Protein AF-0000000075745413 (afdb_homodimer)

Structure (mmCIF, N/CA/C/O backbone):
data_AF-0000000075745413-model_v1
#
loop_
_entity.id
_entity.type
_entity.pdbx_description
1 polymer 'Phosphohistidine phosphatase, SixA'
#
loop_
_atom_site.group_PDB
_atom_site.id
_atom_site.type_symbol
_atom_site.label_atom_id
_atom_site.label_alt_id
_atom_site.label_comp_id
_atom_site.label_asym_id
_atom_site.label_entity_id
_atom_site.label_seq_id
_atom_site.pdbx_PDB_ins_code
_atom_site.Cartn_x
_atom_site.Cartn_y
_atom_site.Cartn_z
_atom_site.occupancy
_atom_site.B_iso_or_equiv
_atom_site.auth_seq_id
_atom_site.auth_comp_id
_atom_site.auth_asym_id
_atom_site.auth_atom_id
_atom_site.pdbx_PDB_model_num
ATOM 1 N N . MET A 1 1 ? -13.594 -8.07 -5.008 1 91.12 1 MET A N 1
ATOM 2 C CA . MET A 1 1 ? -12.672 -9.109 -5.449 1 91.12 1 MET A CA 1
ATOM 3 C C . MET A 1 1 ? -11.227 -8.625 -5.371 1 91.12 1 MET A C 1
ATOM 5 O O . MET A 1 1 ? -10.922 -7.5 -5.773 1 91.12 1 MET A O 1
ATOM 9 N N . HIS A 1 2 ? -10.359 -9.477 -4.816 1 97.69 2 HIS A N 1
ATOM 10 C CA . HIS A 1 2 ? -8.977 -9.047 -4.648 1 97.69 2 HIS A CA 1
ATOM 11 C C . HIS A 1 2 ? -8.047 -9.812 -5.586 1 97.69 2 HIS A C 1
ATOM 13 O O . HIS A 1 2 ? -8.352 -10.945 -5.98 1 97.69 2 HIS A O 1
ATOM 19 N N . LEU A 1 3 ? -7.066 -9.125 -5.949 1 98.81 3 LEU A N 1
ATOM 20 C CA . LEU A 1 3 ? -5.887 -9.695 -6.586 1 98.81 3 LEU A CA 1
ATOM 21 C C . LEU A 1 3 ? -4.629 -9.375 -5.785 1 98.81 3 LEU A C 1
ATOM 23 O O . LEU A 1 3 ? -4.367 -8.211 -5.477 1 98.81 3 LEU A O 1
ATOM 27 N N . TYR A 1 4 ? -3.893 -10.391 -5.402 1 98.94 4 TYR A N 1
ATOM 28 C CA . TYR A 1 4 ? -2.664 -10.211 -4.641 1 98.94 4 TYR A CA 1
ATOM 29 C C . TYR A 1 4 ? -1.438 -10.414 -5.52 1 98.94 4 TYR A C 1
ATOM 31 O O . TYR A 1 4 ? -1.301 -11.445 -6.176 1 98.94 4 TYR A O 1
ATOM 39 N N . LEU A 1 5 ? -0.601 -9.406 -5.551 1 98.94 5 LEU A N 1
ATOM 40 C CA . LEU A 1 5 ? 0.645 -9.477 -6.305 1 98.94 5 LEU A CA 1
ATOM 41 C C . LEU A 1 5 ? 1.847 -9.531 -5.367 1 98.94 5 LEU A C 1
ATOM 43 O O . LEU A 1 5 ? 1.964 -8.703 -4.461 1 98.94 5 LEU A O 1
ATOM 47 N N . VAL A 1 6 ? 2.732 -10.516 -5.605 1 98.94 6 VAL A N 1
ATOM 48 C CA . VAL A 1 6 ? 3.908 -10.719 -4.762 1 98.94 6 VAL A CA 1
ATOM 49 C C . VAL A 1 6 ? 5.16 -10.805 -5.633 1 98.94 6 VAL A C 1
ATOM 51 O O . VAL A 1 6 ? 5.25 -11.664 -6.516 1 98.94 6 VAL A O 1
ATOM 54 N N . GLN A 1 7 ? 6.078 -9.914 -5.406 1 98.94 7 GLN A N 1
ATOM 55 C CA . GLN A 1 7 ? 7.402 -10.18 -5.965 1 98.94 7 GLN A CA 1
ATOM 56 C C . GLN A 1 7 ? 8.125 -11.266 -5.176 1 98.94 7 GLN A C 1
ATOM 58 O O . GLN A 1 7 ? 8.109 -11.258 -3.943 1 98.94 7 GLN A O 1
ATOM 63 N N . HIS A 1 8 ? 8.734 -12.109 -5.84 1 98.94 8 HIS A N 1
ATOM 64 C CA . HIS A 1 8 ? 9.477 -13.164 -5.156 1 98.94 8 HIS A CA 1
ATOM 65 C C . HIS A 1 8 ? 10.445 -12.586 -4.129 1 98.94 8 HIS A C 1
ATOM 67 O O . HIS A 1 8 ? 10.797 -11.406 -4.195 1 98.94 8 HIS A O 1
ATOM 73 N N . GLY A 1 9 ? 10.867 -13.492 -3.127 1 98.88 9 GLY A N 1
ATOM 74 C CA . GLY A 1 9 ? 11.836 -13.07 -2.125 1 98.88 9 GLY A CA 1
ATOM 75 C C . GLY A 1 9 ? 13.227 -12.844 -2.693 1 98.88 9 GLY A C 1
ATOM 76 O O . GLY A 1 9 ? 13.492 -13.203 -3.844 1 98.88 9 GLY A O 1
ATOM 77 N N . ARG A 1 10 ? 14.117 -12.312 -1.883 1 98.81 10 ARG A N 1
ATOM 78 C CA . ARG A 1 10 ? 15.508 -12.078 -2.279 1 98.81 10 ARG A CA 1
ATOM 79 C C . ARG A 1 10 ? 16.219 -13.398 -2.58 1 98.81 10 ARG A C 1
ATOM 81 O O . ARG A 1 10 ? 16.125 -14.352 -1.801 1 98.81 10 ARG A O 1
ATOM 88 N N . GLN A 1 11 ? 16.812 -13.359 -3.666 1 98.75 11 GLN A N 1
ATOM 89 C CA . GLN A 1 11 ? 17.422 -14.594 -4.152 1 98.75 11 GLN A CA 1
ATOM 90 C C . GLN A 1 11 ? 18.938 -14.484 -4.148 1 98.75 11 GLN A C 1
ATOM 92 O O . GLN A 1 11 ? 19.5 -13.391 -4.082 1 98.75 11 GLN A O 1
ATOM 97 N N . LEU A 1 12 ? 19.594 -15.664 -4.242 1 98.62 12 LEU A N 1
ATOM 98 C CA . LEU A 1 12 ? 21.047 -15.711 -4.449 1 98.62 12 LEU A CA 1
ATOM 99 C C . LEU A 1 12 ? 21.406 -15.297 -5.871 1 98.62 12 LEU A C 1
ATOM 101 O O . LEU A 1 12 ? 20.594 -15.469 -6.793 1 98.62 12 LEU A O 1
ATOM 105 N N . SER A 1 13 ? 22.578 -14.859 -5.996 1 97.81 13 SER A N 1
ATOM 106 C CA . SER A 1 13 ? 23.031 -14.492 -7.336 1 97.81 13 SER A CA 1
ATOM 107 C C . SER A 1 13 ? 23.266 -15.727 -8.195 1 97.81 13 SER A C 1
ATOM 109 O O . SER A 1 13 ? 23.469 -16.828 -7.676 1 97.81 13 SER A O 1
ATOM 111 N N . LYS A 1 14 ? 23.266 -15.438 -9.477 1 97.25 14 LYS A N 1
ATOM 112 C CA . LYS A 1 14 ? 23.516 -16.531 -10.422 1 97.25 14 LYS A CA 1
ATOM 113 C C . LYS A 1 14 ? 24.891 -17.125 -10.227 1 97.25 14 LYS A C 1
ATOM 115 O O . LYS A 1 14 ? 25.094 -18.328 -10.445 1 97.25 14 LYS A O 1
ATOM 120 N N . GLU A 1 15 ? 25.828 -16.328 -9.828 1 97.88 15 GLU A N 1
ATOM 121 C CA . GLU A 1 15 ? 27.203 -16.781 -9.602 1 97.88 15 GLU A CA 1
ATOM 122 C C . GLU A 1 15 ? 27.266 -17.781 -8.461 1 97.88 15 GLU A C 1
ATOM 124 O O . GLU A 1 15 ? 28.094 -18.703 -8.5 1 97.88 15 GLU A O 1
ATOM 129 N N . ILE A 1 16 ? 26.469 -17.625 -7.512 1 98 16 ILE A N 1
ATOM 130 C CA . ILE A 1 16 ? 26.453 -18.516 -6.355 1 98 16 ILE A CA 1
ATOM 131 C C . ILE A 1 16 ? 25.656 -19.781 -6.691 1 98 16 ILE A C 1
ATOM 133 O O . ILE A 1 16 ? 26.109 -20.891 -6.398 1 98 16 ILE A O 1
ATOM 137 N N . ASP A 1 17 ? 24.578 -19.688 -7.301 1 97.75 17 ASP A N 1
ATOM 138 C CA . ASP A 1 17 ? 23.688 -20.781 -7.68 1 97.75 17 ASP A CA 1
ATOM 139 C C . ASP A 1 17 ? 22.875 -20.422 -8.914 1 97.75 17 ASP A C 1
ATOM 141 O O . ASP A 1 17 ? 22.062 -19.5 -8.883 1 97.75 17 ASP A O 1
ATOM 145 N N . SER A 1 18 ? 22.953 -21.109 -9.945 1 97.69 18 SER A N 1
ATOM 146 C CA . SER A 1 18 ? 22.375 -20.797 -11.242 1 97.69 18 SER A CA 1
ATOM 147 C C . SER A 1 18 ? 20.844 -20.828 -11.18 1 97.69 18 SER A C 1
ATOM 149 O O . SER A 1 18 ? 20.172 -20.219 -12 1 97.69 18 SER A O 1
ATOM 151 N N . SER A 1 19 ? 20.344 -21.547 -10.25 1 98.06 19 SER A N 1
ATOM 152 C CA . SER A 1 19 ? 18.891 -21.656 -10.125 1 98.06 19 SER A CA 1
ATOM 153 C C . SER A 1 19 ? 18.312 -20.453 -9.359 1 98.06 19 SER A C 1
ATOM 155 O O . SER A 1 19 ? 17.109 -20.266 -9.328 1 98.06 19 SER A O 1
ATOM 157 N N . GLN A 1 20 ? 19.203 -19.719 -8.672 1 98.56 20 GLN A N 1
ATOM 158 C CA . GLN A 1 20 ? 18.875 -18.5 -7.941 1 98.56 20 GLN A CA 1
ATOM 159 C C . GLN A 1 20 ? 17.781 -18.766 -6.91 1 98.56 20 GLN A C 1
ATOM 161 O O . GLN A 1 20 ? 16.75 -18.078 -6.898 1 98.56 20 GLN A O 1
ATOM 166 N N . PRO A 1 21 ? 17.984 -19.672 -6.008 1 98.81 21 PRO A N 1
ATOM 167 C CA . PRO A 1 21 ? 17.047 -19.859 -4.906 1 98.81 21 PRO A CA 1
ATOM 168 C C . PRO A 1 21 ? 17 -18.672 -3.953 1 98.81 21 PRO A C 1
ATOM 170 O O . PRO A 1 21 ? 17.844 -17.781 -4.027 1 98.81 21 PRO A O 1
ATOM 173 N N . LEU A 1 22 ? 16.016 -18.641 -3.141 1 98.88 22 LEU A N 1
ATOM 174 C CA . LEU A 1 22 ? 15.953 -17.594 -2.121 1 98.88 22 LEU A CA 1
ATOM 175 C C . LEU A 1 22 ? 17.203 -17.594 -1.258 1 98.88 22 LEU A C 1
ATOM 177 O O . LEU A 1 22 ? 17.734 -18.672 -0.925 1 98.88 22 LEU A O 1
ATOM 181 N N . SER A 1 23 ? 17.688 -16.422 -0.916 1 98.81 23 SER A N 1
ATOM 182 C CA . SER A 1 23 ? 18.703 -16.312 0.122 1 98.81 23 SER A CA 1
ATOM 183 C C . SER A 1 23 ? 18.125 -16.594 1.504 1 98.81 23 SER A C 1
ATOM 185 O O . SER A 1 23 ? 16.906 -16.641 1.665 1 98.81 23 SER A O 1
ATOM 187 N N . GLU A 1 24 ? 18.984 -16.797 2.428 1 98.56 24 GLU A N 1
ATOM 188 C CA . GLU A 1 24 ? 18.516 -16.953 3.799 1 98.56 24 GLU A CA 1
ATOM 189 C C . GLU A 1 24 ? 17.688 -15.75 4.254 1 98.56 24 GLU A C 1
ATOM 191 O O . GLU A 1 24 ? 16.641 -15.906 4.875 1 98.56 24 GLU A O 1
ATOM 196 N N . GLU A 1 25 ? 18.203 -14.609 3.957 1 98.25 25 GLU A N 1
ATOM 197 C CA . GLU A 1 25 ? 17.469 -13.383 4.266 1 98.25 25 GLU A CA 1
ATOM 198 C C . GLU A 1 25 ? 16.125 -13.352 3.551 1 98.25 25 GLU A C 1
ATOM 200 O O . GLU A 1 25 ? 15.109 -12.984 4.148 1 98.25 25 GLU A O 1
ATOM 205 N N . GLY A 1 26 ? 16.156 -13.68 2.307 1 98.75 26 GLY A N 1
ATOM 206 C CA . GLY A 1 26 ? 14.93 -13.734 1.524 1 98.75 26 GLY A CA 1
ATOM 207 C C . GLY A 1 26 ? 13.891 -14.68 2.102 1 98.75 26 GLY A C 1
ATOM 208 O O . GLY A 1 26 ? 12.711 -14.352 2.16 1 98.75 26 GLY A O 1
ATOM 209 N N . LEU A 1 27 ? 14.367 -15.797 2.506 1 98.62 27 LEU A N 1
ATOM 210 C CA . LEU A 1 27 ? 13.484 -16.781 3.117 1 98.62 27 LEU A CA 1
ATOM 211 C C . LEU A 1 27 ? 12.852 -16.234 4.391 1 98.62 27 LEU A C 1
ATOM 213 O O . LEU A 1 27 ? 11.656 -16.391 4.617 1 98.62 27 LEU A O 1
ATOM 217 N N . GLY A 1 28 ? 13.672 -15.602 5.195 1 98.69 28 GLY A N 1
ATOM 218 C CA . GLY A 1 28 ? 13.172 -14.992 6.418 1 98.69 28 GLY A CA 1
ATOM 219 C C . GLY A 1 28 ? 12.117 -13.93 6.172 1 98.69 28 GLY A C 1
ATOM 220 O O . GLY A 1 28 ? 11.102 -13.875 6.867 1 98.69 28 GLY A O 1
ATOM 221 N N . GLU A 1 29 ? 12.297 -13.125 5.215 1 98.69 29 GLU A N 1
ATOM 222 C CA . GLU A 1 29 ? 11.359 -12.055 4.887 1 98.69 29 GLU A CA 1
ATOM 223 C C . GLU A 1 29 ? 10.031 -12.617 4.383 1 98.69 29 GLU A C 1
ATOM 225 O O . GLU A 1 29 ? 8.961 -12.148 4.785 1 98.69 29 GLU A O 1
ATOM 230 N N . VAL A 1 30 ? 10.156 -13.609 3.537 1 98.88 30 VAL A N 1
ATOM 231 C CA . VAL A 1 30 ? 8.945 -14.234 3.008 1 98.88 30 VAL A CA 1
ATOM 232 C C . VAL A 1 30 ? 8.148 -14.867 4.145 1 98.88 30 VAL A C 1
ATOM 234 O O . VAL A 1 30 ? 6.926 -14.719 4.211 1 98.88 30 VAL A O 1
ATOM 237 N N . GLU A 1 31 ? 8.859 -15.531 5.008 1 98.81 31 GLU A N 1
ATOM 238 C CA . GLU A 1 31 ? 8.219 -16.156 6.152 1 98.81 31 GLU A CA 1
ATOM 239 C C . GLU A 1 31 ? 7.488 -15.133 7.016 1 98.81 31 GLU A C 1
ATOM 241 O O . GLU A 1 31 ? 6.332 -15.336 7.387 1 98.81 31 GLU A O 1
ATOM 246 N N . THR A 1 32 ? 8.117 -14.094 7.301 1 98.44 32 THR A N 1
ATOM 247 C CA . THR A 1 32 ? 7.551 -13.023 8.125 1 98.44 32 THR A CA 1
ATOM 248 C C . THR A 1 32 ? 6.297 -12.453 7.477 1 98.44 32 THR A C 1
ATOM 250 O O . THR A 1 32 ? 5.273 -12.273 8.141 1 98.44 32 THR A O 1
ATOM 253 N N . ILE A 1 33 ? 6.344 -12.188 6.242 1 98.62 33 ILE A N 1
ATOM 254 C CA . ILE A 1 33 ? 5.223 -11.594 5.523 1 98.62 33 ILE A CA 1
ATOM 255 C C . ILE A 1 33 ? 4.066 -12.594 5.457 1 98.62 33 ILE A C 1
ATOM 257 O O . ILE A 1 33 ? 2.904 -12.211 5.613 1 98.62 33 ILE A O 1
ATOM 261 N N . ALA A 1 34 ? 4.406 -13.828 5.195 1 98.81 34 ALA A N 1
ATOM 262 C CA . ALA A 1 34 ? 3.385 -14.875 5.141 1 98.81 34 ALA A CA 1
ATOM 263 C C . ALA A 1 34 ? 2.639 -14.977 6.465 1 98.81 34 ALA A C 1
ATOM 265 O O . ALA A 1 34 ? 1.407 -15.039 6.488 1 98.81 34 ALA A O 1
ATOM 266 N N . GLN A 1 35 ? 3.393 -15.016 7.504 1 98.56 35 GLN A N 1
ATOM 267 C CA . GLN A 1 35 ? 2.799 -15.094 8.836 1 98.56 35 GLN A CA 1
ATOM 268 C C . GLN A 1 35 ? 1.933 -13.875 9.125 1 98.56 35 GLN A C 1
ATOM 270 O O . GLN A 1 35 ? 0.83 -14 9.664 1 98.56 35 GLN A O 1
ATOM 275 N N . LEU A 1 36 ? 2.502 -12.766 8.82 1 97.94 36 LEU A N 1
ATOM 276 C CA . LEU A 1 36 ? 1.761 -11.523 9.031 1 97.94 36 LEU A CA 1
ATOM 277 C C . LEU A 1 36 ? 0.441 -11.547 8.266 1 97.94 36 LEU A C 1
ATOM 279 O O . LEU A 1 36 ? -0.6 -11.164 8.812 1 97.94 36 LEU A O 1
ATOM 283 N N . ALA A 1 37 ? 0.453 -11.938 7.031 1 98.56 37 ALA A N 1
ATOM 284 C CA . ALA A 1 37 ? -0.75 -12.016 6.207 1 98.56 37 ALA A CA 1
ATOM 285 C C . ALA A 1 37 ? -1.773 -12.969 6.824 1 98.56 37 ALA A C 1
ATOM 287 O O . ALA A 1 37 ? -2.969 -12.664 6.859 1 98.56 37 ALA A O 1
ATOM 288 N N . ALA A 1 38 ? -1.29 -14.07 7.25 1 98.5 38 ALA A N 1
ATOM 289 C CA . ALA A 1 38 ? -2.168 -15.039 7.898 1 98.5 38 ALA A CA 1
ATOM 290 C C . ALA A 1 38 ? -2.807 -14.445 9.148 1 98.5 38 ALA A C 1
ATOM 292 O O . ALA A 1 38 ? -4.016 -14.57 9.359 1 98.5 38 ALA A O 1
ATOM 293 N N . ASP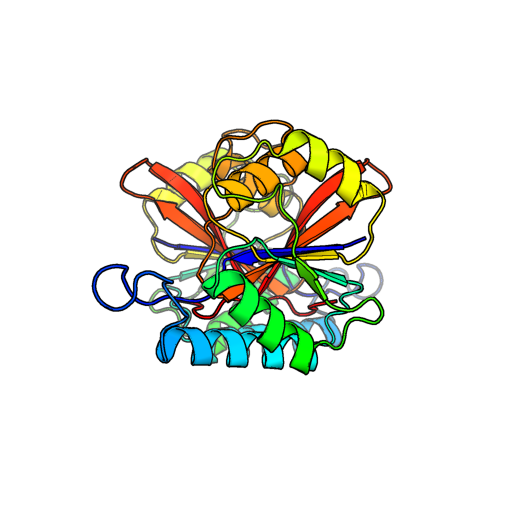 A 1 39 ? -1.968 -13.812 9.977 1 97.56 39 ASP A N 1
ATOM 294 C CA . ASP A 1 39 ? -2.436 -13.219 11.227 1 97.56 39 ASP A CA 1
ATOM 295 C C . ASP A 1 39 ? -3.5 -12.156 10.961 1 97.56 39 ASP A C 1
ATOM 297 O O . ASP A 1 39 ? -4.414 -11.969 11.766 1 97.56 39 ASP A O 1
ATOM 301 N N . LYS A 1 40 ? -3.377 -11.516 9.859 1 97.5 40 LYS A N 1
ATOM 302 C CA . LYS A 1 40 ? -4.305 -10.438 9.516 1 97.5 40 LYS A CA 1
ATOM 303 C C . LYS A 1 40 ? -5.555 -10.992 8.836 1 97.5 40 LYS A C 1
ATOM 305 O O . LYS A 1 40 ? -6.477 -10.234 8.516 1 97.5 40 LYS A O 1
ATOM 310 N N . GLY A 1 41 ? -5.574 -12.219 8.477 1 97.31 41 GLY A N 1
ATOM 311 C CA . GLY A 1 41 ? -6.758 -12.867 7.934 1 97.31 41 GLY A CA 1
ATOM 312 C C . GLY A 1 41 ? -6.895 -12.703 6.434 1 97.31 41 GLY A C 1
ATOM 313 O O . GLY A 1 41 ? -8.008 -12.688 5.902 1 97.31 41 GLY A O 1
ATOM 314 N N . VAL A 1 42 ? -5.789 -12.508 5.73 1 98.25 42 VAL A N 1
ATOM 315 C CA . VAL A 1 42 ? -5.828 -12.398 4.277 1 98.25 42 VAL A CA 1
ATOM 316 C C . VAL A 1 42 ? -6.371 -13.688 3.672 1 98.25 42 VAL A C 1
ATOM 318 O O . VAL A 1 42 ? -5.867 -14.781 3.963 1 98.25 42 VAL A O 1
ATOM 321 N N . CYS A 1 43 ? -7.344 -13.547 2.836 1 97.69 43 CYS A N 1
ATOM 322 C CA . CYS A 1 43 ? -8 -14.703 2.242 1 97.69 43 CYS A CA 1
ATOM 323 C C . CYS A 1 43 ? -7.574 -14.891 0.791 1 97.69 43 CYS A C 1
ATOM 325 O O . CYS A 1 43 ? -7.996 -14.133 -0.086 1 97.69 43 CYS A O 1
ATOM 327 N N . VAL A 1 44 ? -6.801 -15.906 0.538 1 98.62 44 VAL A N 1
ATOM 328 C CA . VAL A 1 44 ? -6.32 -16.234 -0.797 1 98.62 44 VAL A CA 1
ATOM 329 C C . VAL A 1 44 ? -6.98 -17.531 -1.278 1 98.62 44 VAL A C 1
ATOM 331 O O . VAL A 1 44 ? -6.996 -18.531 -0.56 1 98.62 44 VAL A O 1
ATOM 334 N N . GLN A 1 45 ? -7.531 -17.453 -2.477 1 98.75 45 GLN A N 1
ATOM 335 C CA . GLN A 1 45 ? -8.227 -18.625 -3.018 1 98.75 45 GLN A CA 1
ATOM 336 C C . GLN A 1 45 ? -7.25 -19.578 -3.697 1 98.75 45 GLN A C 1
ATOM 338 O O . GLN A 1 45 ? -7.402 -20.797 -3.609 1 98.75 45 GLN A O 1
ATOM 343 N N . ARG A 1 46 ? -6.293 -19.031 -4.391 1 98.81 46 ARG A N 1
ATOM 344 C CA . ARG A 1 46 ? -5.305 -19.766 -5.18 1 98.81 46 ARG A CA 1
ATOM 345 C C . ARG A 1 46 ? -4 -18.984 -5.289 1 98.81 46 ARG A C 1
ATOM 347 O O . ARG A 1 46 ? -4.02 -17.75 -5.402 1 98.81 46 ARG A O 1
ATOM 354 N N . ILE A 1 47 ? -2.898 -19.672 -5.191 1 98.94 47 ILE A N 1
ATOM 355 C CA . ILE A 1 47 ? -1.601 -19.062 -5.457 1 98.94 47 ILE A CA 1
ATOM 356 C C . ILE A 1 47 ? -1.046 -19.594 -6.777 1 98.94 47 ILE A C 1
ATOM 358 O O . ILE A 1 47 ? -1.037 -20.797 -7.02 1 98.94 47 ILE A O 1
ATOM 362 N N . GLU A 1 48 ? -0.702 -18.719 -7.656 1 98.94 48 GLU A N 1
ATOM 363 C CA . GLU A 1 48 ? 0.02 -19.094 -8.867 1 98.94 48 GLU A CA 1
ATOM 364 C C . GLU A 1 48 ? 1.374 -18.406 -8.945 1 98.94 48 GLU A C 1
ATOM 366 O O . GLU A 1 48 ? 1.498 -17.234 -8.562 1 98.94 48 GLU A O 1
ATOM 371 N N . HIS A 1 49 ? 2.387 -19.141 -9.352 1 98.88 49 HIS A N 1
ATOM 372 C CA . HIS A 1 49 ? 3.738 -18.594 -9.367 1 98.88 49 HIS A CA 1
ATOM 373 C C . HIS A 1 49 ? 4.422 -18.875 -10.703 1 98.88 49 HIS A C 1
ATOM 375 O O . HIS A 1 49 ? 4.066 -19.828 -11.406 1 98.88 49 HIS A O 1
ATOM 381 N N . SER A 1 50 ? 5.34 -18.016 -11.031 1 98.75 50 SER A N 1
ATOM 382 C CA . SER A 1 50 ? 6.137 -18.234 -12.234 1 98.75 50 SER A CA 1
ATOM 383 C C . SER A 1 50 ? 6.996 -19.484 -12.102 1 98.75 50 SER A C 1
ATOM 385 O O . SER A 1 50 ? 7.016 -20.125 -11.047 1 98.75 50 SER A O 1
ATOM 387 N N . SER A 1 51 ? 7.754 -19.859 -13.18 1 98.06 51 SER A N 1
ATOM 388 C CA . SER A 1 51 ? 8.516 -21.094 -13.219 1 98.06 51 SER A CA 1
ATOM 389 C C . SER A 1 51 ? 9.852 -20.953 -12.5 1 98.06 51 SER A C 1
ATOM 391 O O . SER A 1 51 ? 10.547 -21.938 -12.258 1 98.06 51 SER A O 1
ATOM 393 N N . LYS A 1 52 ? 10.219 -19.734 -12.125 1 98.31 52 LYS A N 1
ATOM 394 C CA . LYS A 1 52 ? 11.516 -19.547 -11.492 1 98.31 52 LYS A CA 1
ATOM 395 C C . LYS A 1 52 ? 11.539 -20.141 -10.086 1 98.31 52 LYS A C 1
ATOM 397 O O . LYS A 1 52 ? 10.555 -20.062 -9.352 1 98.31 52 LYS A O 1
ATOM 402 N N . THR A 1 53 ? 12.703 -20.641 -9.703 1 98.69 53 THR A N 1
ATOM 403 C CA . THR A 1 53 ? 12.898 -21.312 -8.414 1 98.69 53 THR A CA 1
ATOM 404 C C . THR A 1 53 ? 12.539 -20.375 -7.266 1 98.69 53 THR A C 1
ATOM 406 O O . THR A 1 53 ? 11.828 -20.75 -6.34 1 98.69 53 THR A O 1
ATOM 409 N N . ARG A 1 54 ? 13.016 -19.203 -7.262 1 98.81 54 ARG A N 1
ATOM 410 C CA . ARG A 1 54 ? 12.758 -18.219 -6.211 1 98.81 54 ARG A CA 1
ATOM 411 C C . ARG A 1 54 ? 11.266 -17.953 -6.07 1 98.81 54 ARG A C 1
ATOM 413 O O . ARG A 1 54 ? 10.773 -17.719 -4.965 1 98.81 54 ARG A O 1
ATOM 420 N N . ALA A 1 55 ? 10.516 -17.922 -7.164 1 98.88 55 ALA A N 1
ATOM 421 C CA . ALA A 1 55 ? 9.07 -17.688 -7.125 1 98.88 55 ALA A CA 1
ATOM 422 C C . ALA A 1 55 ? 8.344 -18.906 -6.531 1 98.88 55 ALA A C 1
ATOM 424 O O . ALA A 1 55 ? 7.43 -18.75 -5.719 1 98.88 55 ALA A O 1
ATOM 425 N N . ARG A 1 56 ? 8.766 -20.031 -6.949 1 98.88 56 ARG A N 1
ATOM 426 C CA . ARG A 1 56 ? 8.188 -21.266 -6.402 1 98.88 56 ARG A CA 1
ATOM 427 C C . ARG A 1 56 ? 8.398 -21.344 -4.895 1 98.88 56 ARG A C 1
ATOM 429 O O . ARG A 1 56 ? 7.477 -21.672 -4.148 1 98.88 56 ARG A O 1
ATOM 436 N N . GLU A 1 57 ? 9.586 -21.062 -4.465 1 98.94 57 GLU A N 1
ATOM 437 C CA . GLU A 1 57 ? 9.914 -21.109 -3.043 1 98.94 57 GLU A CA 1
ATOM 438 C C . GLU A 1 57 ? 9.102 -20.078 -2.258 1 98.94 57 GLU A C 1
ATOM 440 O O . GLU A 1 57 ? 8.609 -20.375 -1.165 1 98.94 57 GLU A O 1
ATOM 445 N N . THR A 1 58 ? 8.977 -18.922 -2.801 1 98.94 58 THR A N 1
ATOM 446 C CA . THR A 1 58 ? 8.156 -17.891 -2.188 1 98.94 58 THR A CA 1
ATOM 447 C C . THR A 1 58 ? 6.711 -18.344 -2.061 1 98.94 58 THR A C 1
ATOM 449 O O . THR A 1 58 ? 6.117 -18.266 -0.983 1 98.94 58 THR A O 1
ATOM 452 N N . ALA A 1 59 ? 6.18 -18.844 -3.141 1 98.94 59 ALA A N 1
ATOM 453 C CA . ALA A 1 59 ? 4.793 -19.312 -3.178 1 98.94 59 ALA A CA 1
ATOM 454 C C . ALA A 1 59 ? 4.566 -20.438 -2.172 1 98.94 59 ALA A C 1
ATOM 456 O O . ALA A 1 59 ? 3.52 -20.5 -1.519 1 98.94 59 ALA A O 1
ATOM 457 N N . SER A 1 60 ? 5.52 -21.312 -2.105 1 98.88 60 SER A N 1
ATOM 458 C CA . SER A 1 60 ? 5.41 -22.453 -1.192 1 98.88 60 SER A CA 1
ATOM 459 C C . SER A 1 60 ? 5.281 -21.984 0.254 1 98.88 60 SER A C 1
ATOM 461 O O . SER A 1 60 ? 4.453 -22.5 1.006 1 98.88 60 SER A O 1
ATOM 463 N N . ARG A 1 61 ? 6.086 -21.016 0.652 1 98.81 61 ARG A N 1
ATOM 464 C CA . ARG A 1 61 ? 6.02 -20.5 2.012 1 98.81 61 ARG A CA 1
ATOM 465 C C . ARG A 1 61 ? 4.684 -19.812 2.266 1 98.81 61 ARG A C 1
ATOM 467 O O . ARG A 1 61 ? 4.074 -19.984 3.32 1 98.81 61 ARG A O 1
ATOM 474 N N . LEU A 1 62 ? 4.266 -19.016 1.327 1 98.94 62 LEU A N 1
ATOM 475 C CA . LEU A 1 62 ? 2.965 -18.359 1.439 1 98.94 62 LEU A CA 1
ATOM 476 C C . LEU A 1 62 ? 1.847 -19.391 1.562 1 98.94 62 LEU A C 1
ATOM 478 O O . LEU A 1 62 ? 0.937 -19.234 2.379 1 98.94 62 LEU A O 1
ATOM 482 N N . ASN A 1 63 ? 1.941 -20.375 0.752 1 98.88 63 ASN A N 1
ATOM 483 C CA . ASN A 1 63 ? 0.948 -21.453 0.755 1 98.88 63 ASN A CA 1
ATOM 484 C C . ASN A 1 63 ? 0.843 -22.109 2.125 1 98.88 63 ASN A C 1
ATOM 486 O O . ASN A 1 63 ? -0.254 -22.453 2.574 1 98.88 63 ASN A O 1
ATOM 490 N N . GLN A 1 64 ? 1.933 -22.312 2.783 1 98.69 64 GLN A N 1
ATOM 491 C CA . GLN A 1 64 ? 1.983 -22.984 4.078 1 98.69 64 GLN A CA 1
ATOM 492 C C . GLN A 1 64 ? 1.235 -22.188 5.141 1 98.69 64 GLN A C 1
ATOM 494 O O . GLN A 1 64 ? 0.668 -22.75 6.074 1 98.69 64 GLN A O 1
ATOM 499 N N . TRP A 1 65 ? 1.21 -20.938 5.035 1 98.75 65 TRP A N 1
ATOM 500 C CA . TRP A 1 65 ? 0.613 -20.094 6.059 1 98.75 65 TRP A CA 1
ATOM 501 C C . TRP A 1 65 ? -0.818 -19.719 5.691 1 98.75 65 TRP A C 1
ATOM 503 O O . TRP A 1 65 ? -1.677 -19.578 6.566 1 98.75 65 TRP A O 1
ATOM 513 N N . LEU A 1 66 ? -1.078 -19.547 4.391 1 98.69 66 LEU A N 1
ATOM 514 C CA . LEU A 1 66 ? -2.352 -18.969 3.975 1 98.69 66 LEU A CA 1
ATOM 515 C C . LEU A 1 66 ? -3.361 -20.062 3.643 1 98.69 66 LEU A C 1
ATOM 517 O O . LEU A 1 66 ? -4.566 -19.797 3.578 1 98.69 66 LEU A O 1
ATOM 521 N N . HIS A 1 67 ? -2.898 -21.266 3.307 1 98.56 67 HIS A N 1
ATOM 522 C CA . HIS A 1 67 ? -3.727 -22.438 3.053 1 98.56 67 HIS A CA 1
ATOM 523 C C . HIS A 1 67 ? -4.844 -22.109 2.064 1 98.56 67 HIS A C 1
ATOM 525 O O . HIS A 1 67 ? -6.02 -22.344 2.355 1 98.56 67 HIS A O 1
ATOM 531 N N . PRO A 1 68 ? -4.5 -21.703 0.866 1 98.75 68 PRO A N 1
ATOM 532 C CA . PRO A 1 68 ? -5.551 -21.453 -0.126 1 98.75 68 PRO A CA 1
ATOM 533 C C . PRO A 1 68 ? -6.324 -22.719 -0.486 1 98.75 68 PRO A C 1
ATOM 535 O O . PRO A 1 68 ? -5.723 -23.766 -0.781 1 98.75 68 PRO A O 1
ATOM 538 N N . PRO A 1 69 ? -7.598 -22.641 -0.529 1 98.69 69 PRO A N 1
ATOM 539 C CA . PRO A 1 69 ? -8.414 -23.844 -0.775 1 98.69 69 PRO A CA 1
ATOM 540 C C . PRO A 1 69 ? -8.125 -24.484 -2.127 1 98.69 69 PRO A C 1
ATOM 542 O O . PRO A 1 69 ? -8.258 -25.703 -2.273 1 98.69 69 PRO A O 1
ATOM 545 N N . GLU A 1 70 ? -7.754 -23.703 -3.146 1 98.62 70 GLU A N 1
ATOM 546 C CA . GLU A 1 70 ? -7.512 -24.25 -4.477 1 98.62 70 GLU A CA 1
ATOM 547 C C . GLU A 1 70 ? -6.027 -24.547 -4.695 1 98.62 70 GLU A C 1
ATOM 549 O O . GLU A 1 70 ? -5.609 -24.844 -5.812 1 98.62 70 GLU A O 1
ATOM 554 N N . GLY A 1 71 ? -5.172 -24.328 -3.643 1 98.5 71 GLY A N 1
ATOM 555 C CA . GLY A 1 71 ? -3.775 -24.734 -3.654 1 98.5 71 GLY A CA 1
ATOM 556 C C . GLY A 1 71 ? -2.893 -23.781 -4.449 1 98.5 71 GLY A C 1
ATOM 557 O O . GLY A 1 71 ? -3.205 -22.594 -4.578 1 98.5 71 GLY A O 1
ATOM 558 N N . MET A 1 72 ? -1.764 -24.25 -4.777 1 98.75 72 MET A N 1
ATOM 559 C CA . MET A 1 72 ? -0.757 -23.5 -5.508 1 98.75 72 MET A CA 1
ATOM 560 C C . MET A 1 72 ? -0.377 -24.203 -6.805 1 98.75 72 MET A C 1
ATOM 562 O O . MET A 1 72 ? -0.369 -25.438 -6.867 1 98.75 72 MET A O 1
ATOM 566 N N . ALA A 1 73 ? -0.075 -23.438 -7.824 1 98.81 73 ALA A N 1
ATOM 567 C CA . ALA A 1 73 ? 0.323 -24.031 -9.102 1 98.81 73 ALA A CA 1
ATOM 568 C C . ALA A 1 73 ? 1.316 -23.125 -9.828 1 98.81 73 ALA A C 1
ATOM 570 O O . ALA A 1 73 ? 1.321 -21.906 -9.633 1 98.81 73 ALA A O 1
ATOM 571 N N . GLN A 1 74 ? 2.078 -23.766 -10.68 1 98.75 74 GLN A N 1
ATOM 572 C CA . GLN A 1 74 ? 2.951 -23 -11.57 1 98.75 74 GLN A CA 1
ATOM 573 C C . GLN A 1 74 ? 2.18 -22.469 -12.773 1 98.75 74 GLN A C 1
ATOM 575 O O . GLN A 1 74 ? 1.336 -23.172 -13.336 1 98.75 74 GLN A O 1
ATOM 580 N N . ARG A 1 75 ? 2.496 -21.297 -13.094 1 97.94 75 ARG A N 1
ATOM 581 C CA . ARG A 1 75 ? 1.93 -20.656 -14.273 1 97.94 75 ARG A CA 1
ATOM 582 C C . ARG A 1 75 ? 3.027 -20.219 -15.234 1 97.94 75 ARG A C 1
ATOM 584 O O . ARG A 1 75 ? 4.012 -19.609 -14.82 1 97.94 75 ARG A O 1
ATOM 591 N N . GLY A 1 76 ? 2.879 -20.422 -16.578 1 97.06 76 GLY A N 1
ATOM 592 C CA . GLY A 1 76 ? 3.963 -20.219 -17.516 1 97.06 76 GLY A CA 1
ATOM 593 C C . GLY A 1 76 ? 3.914 -18.875 -18.203 1 97.06 76 GLY A C 1
ATOM 594 O O . GLY A 1 76 ? 4.879 -18.469 -18.859 1 97.06 76 GLY A O 1
ATOM 595 N N . ASP A 1 77 ? 2.895 -18.094 -18.094 1 97.75 77 ASP A N 1
ATOM 596 C CA . ASP A 1 77 ? 2.734 -16.875 -18.875 1 97.75 77 ASP A CA 1
ATOM 597 C C . ASP A 1 77 ? 2.906 -15.625 -18 1 97.75 77 ASP A C 1
ATOM 599 O O . ASP A 1 77 ? 2.324 -14.578 -18.297 1 97.75 77 ASP A O 1
ATOM 603 N N . ILE A 1 78 ? 3.707 -15.758 -16.891 1 98.62 78 ILE A N 1
ATOM 604 C CA . ILE A 1 78 ? 3.916 -14.586 -16.047 1 98.62 78 ILE A CA 1
ATOM 605 C C . ILE A 1 78 ? 5.41 -14.359 -15.844 1 98.62 78 ILE A C 1
ATOM 607 O O . ILE A 1 78 ? 5.84 -13.961 -14.758 1 98.62 78 ILE A O 1
ATOM 611 N N . GLY A 1 79 ? 6.172 -14.664 -16.859 1 98.06 79 GLY A N 1
ATOM 612 C CA . GLY A 1 79 ? 7.578 -14.289 -16.859 1 98.06 79 GLY A CA 1
ATOM 613 C C . GLY A 1 79 ? 7.793 -12.789 -16.875 1 98.06 79 GLY A C 1
ATOM 614 O O . GLY A 1 79 ? 6.863 -12.023 -17.156 1 98.06 79 GLY A O 1
ATOM 615 N N . PRO A 1 80 ? 9.07 -12.406 -16.656 1 97.75 80 PRO A N 1
ATOM 616 C CA . PRO A 1 80 ? 9.359 -10.984 -16.484 1 97.75 80 PRO A CA 1
ATOM 617 C C . PRO A 1 80 ? 8.906 -10.148 -17.688 1 97.75 80 PRO A C 1
ATOM 619 O O . PRO A 1 80 ? 8.438 -9.023 -17.516 1 97.75 80 PRO A O 1
ATOM 622 N N . LEU A 1 81 ? 8.93 -10.695 -18.922 1 97.62 81 LEU A N 1
ATOM 623 C CA . LEU A 1 81 ? 8.695 -9.898 -20.109 1 97.62 81 LEU A CA 1
ATOM 624 C C . LEU A 1 81 ? 7.422 -10.352 -20.828 1 97.62 81 LEU A C 1
ATOM 626 O O . LEU A 1 81 ? 7.168 -9.953 -21.969 1 97.62 81 LEU A O 1
ATOM 630 N N . ASP A 1 82 ? 6.684 -11.18 -20.172 1 98.31 82 ASP A N 1
ATOM 631 C CA . ASP A 1 82 ? 5.453 -11.68 -20.781 1 98.31 82 ASP A CA 1
ATOM 632 C C . ASP A 1 82 ? 4.414 -10.562 -20.906 1 98.31 82 ASP A C 1
ATOM 634 O O . ASP A 1 82 ? 4.477 -9.57 -20.188 1 98.31 82 ASP A O 1
ATOM 638 N N . ASP A 1 83 ? 3.533 -10.766 -21.891 1 98.38 83 ASP A N 1
ATOM 639 C CA . ASP A 1 83 ? 2.43 -9.836 -22.078 1 98.38 83 ASP A CA 1
ATOM 640 C C . ASP A 1 83 ? 1.437 -9.914 -20.922 1 98.38 83 ASP A C 1
ATOM 642 O O . ASP A 1 83 ? 1.032 -11 -20.516 1 98.38 83 ASP A O 1
ATOM 646 N N . VAL A 1 84 ? 1.039 -8.742 -20.453 1 98.75 84 VAL A N 1
ATOM 647 C CA . VAL A 1 84 ? 0.199 -8.719 -19.25 1 98.75 84 VAL A CA 1
ATOM 648 C C . VAL A 1 84 ? -1.273 -8.734 -19.656 1 98.75 84 VAL A C 1
ATOM 650 O O . VAL A 1 84 ? -2.146 -9.031 -18.844 1 98.75 84 VAL A O 1
ATOM 653 N N . ALA A 1 85 ? -1.591 -8.438 -20.891 1 98.31 85 ALA A N 1
ATOM 654 C CA . ALA A 1 85 ? -2.959 -8.188 -21.344 1 98.31 85 ALA A CA 1
ATOM 655 C C . ALA A 1 85 ? -3.832 -9.422 -21.156 1 98.31 85 ALA A C 1
ATOM 657 O O . ALA A 1 85 ? -4.945 -9.328 -20.641 1 98.31 85 ALA A O 1
ATOM 658 N N . PRO A 1 86 ? -3.371 -10.602 -21.562 1 98 86 PRO A N 1
ATOM 659 C CA . PRO A 1 86 ? -4.227 -11.781 -21.391 1 98 86 PRO A CA 1
ATOM 660 C C . PRO A 1 86 ? -4.574 -12.047 -19.938 1 98 86 PRO A C 1
ATOM 662 O O . PRO A 1 86 ? -5.734 -12.32 -19.609 1 98 86 PRO A O 1
ATOM 665 N N . LEU A 1 87 ? -3.598 -11.992 -19.078 1 98.38 87 LEU A N 1
ATOM 666 C CA . LEU A 1 87 ? -3.832 -12.234 -17.672 1 98.38 87 LEU A CA 1
ATOM 667 C C . LEU A 1 87 ? -4.742 -11.164 -17.078 1 98.38 87 LEU A C 1
ATOM 669 O O . LEU A 1 87 ? -5.574 -11.453 -16.219 1 98.38 87 LEU A O 1
ATOM 673 N N . ALA A 1 88 ? -4.547 -9.93 -17.453 1 98.12 88 ALA A N 1
ATOM 674 C CA . ALA A 1 88 ? -5.375 -8.828 -16.969 1 98.12 88 ALA A CA 1
ATOM 675 C C . ALA A 1 88 ? -6.855 -9.102 -17.219 1 98.12 88 ALA A C 1
ATOM 677 O O . ALA A 1 88 ? -7.703 -8.719 -16.406 1 98.12 88 ALA A O 1
ATOM 678 N N . GLN A 1 89 ? -7.133 -9.719 -18.312 1 96.38 89 GLN A N 1
ATOM 679 C CA . GLN A 1 89 ? -8.516 -10.078 -18.609 1 96.38 89 GLN A CA 1
ATOM 680 C C . GLN A 1 89 ? -8.977 -11.242 -17.75 1 96.38 89 GLN A C 1
ATOM 682 O O . GLN A 1 89 ? -10.094 -11.227 -17.219 1 96.38 89 GLN A O 1
ATOM 687 N N . GLU A 1 90 ? -8.164 -12.133 -17.531 1 97.69 90 GLU A N 1
ATOM 688 C CA . GLU A 1 90 ? -8.484 -13.375 -16.828 1 97.69 90 GLU A CA 1
ATOM 689 C C . GLU A 1 90 ? -8.781 -13.109 -15.352 1 97.69 90 GLU A C 1
ATOM 691 O O . GLU A 1 90 ? -9.703 -13.703 -14.781 1 97.69 90 GLU A O 1
ATOM 696 N N . VAL A 1 91 ? -8.086 -12.219 -14.695 1 97.44 91 VAL A N 1
ATOM 697 C CA . VAL A 1 91 ? -8.125 -12.062 -13.242 1 97.44 91 VAL A CA 1
ATOM 698 C C . VAL A 1 91 ? -9.453 -11.43 -12.828 1 97.44 91 VAL A C 1
ATOM 700 O O . VAL A 1 91 ? -9.82 -11.461 -11.656 1 97.44 91 VAL A O 1
ATOM 703 N N . ARG A 1 92 ? -10.125 -10.883 -13.727 1 95.25 92 ARG A N 1
ATOM 704 C CA . ARG A 1 92 ? -11.414 -10.273 -13.43 1 95.25 92 ARG A CA 1
ATOM 705 C C . ARG A 1 92 ? -12.445 -11.32 -13.031 1 95.25 92 ARG A C 1
ATOM 707 O O . ARG A 1 92 ? -13.461 -11 -12.414 1 95.25 92 ARG A O 1
ATOM 714 N N . SER A 1 93 ? -12.211 -12.57 -13.43 1 95.5 93 SER A N 1
ATOM 715 C CA . SER A 1 93 ? -13.125 -13.656 -13.109 1 95.5 93 SER A CA 1
ATOM 716 C C . SER A 1 93 ? -12.5 -14.633 -12.117 1 95.5 93 SER A C 1
ATOM 718 O O . SER A 1 93 ? -12.992 -15.742 -11.93 1 95.5 93 SER A O 1
ATOM 720 N N . ARG A 1 94 ? -11.406 -14.305 -11.484 1 96.19 94 ARG A N 1
ATOM 721 C CA . ARG A 1 94 ? -10.672 -15.141 -10.539 1 96.19 94 ARG A CA 1
ATOM 722 C C . ARG A 1 94 ? -10.469 -14.422 -9.211 1 96.19 94 ARG A C 1
ATOM 724 O O . ARG A 1 94 ? -9.367 -13.945 -8.922 1 96.19 94 ARG A O 1
ATOM 731 N N . PRO A 1 95 ? -11.5 -14.461 -8.398 1 95.25 95 PRO A N 1
ATOM 732 C CA . PRO A 1 95 ? -11.43 -13.711 -7.145 1 95.25 95 PRO A CA 1
ATOM 733 C C . PRO A 1 95 ? -10.367 -14.25 -6.191 1 95.25 95 PRO A C 1
ATOM 735 O O . PRO A 1 95 ? -10.195 -15.461 -6.074 1 95.25 95 PRO A O 1
ATOM 738 N N . ASN A 1 96 ? -9.602 -13.367 -5.535 1 98.25 96 ASN A N 1
ATOM 739 C CA . ASN A 1 96 ? -8.648 -13.625 -4.461 1 98.25 96 ASN A CA 1
ATOM 740 C C . ASN A 1 96 ? -7.5 -14.516 -4.938 1 98.25 96 ASN A C 1
ATOM 742 O O . ASN A 1 96 ? -7.094 -15.438 -4.234 1 98.25 96 ASN A O 1
ATOM 746 N N . LEU A 1 97 ? -7.125 -14.297 -6.195 1 98.81 97 LEU A N 1
ATOM 747 C CA . LEU A 1 97 ? -5.941 -14.938 -6.754 1 98.81 97 LEU A CA 1
ATOM 748 C C . LEU A 1 97 ? -4.672 -14.234 -6.285 1 98.81 97 LEU A C 1
ATOM 750 O O . LEU A 1 97 ? -4.613 -13 -6.262 1 98.81 97 LEU A O 1
ATOM 754 N N . MET A 1 98 ? -3.674 -15.016 -5.848 1 98.94 98 MET A N 1
ATOM 755 C CA . MET A 1 98 ? -2.344 -14.484 -5.559 1 98.94 98 MET A CA 1
ATOM 756 C C . MET A 1 98 ? -1.347 -14.906 -6.633 1 98.94 98 MET A C 1
ATOM 758 O O . MET A 1 98 ? -1.226 -16.094 -6.945 1 98.94 98 MET A O 1
ATOM 762 N N . LEU A 1 99 ? -0.702 -13.898 -7.188 1 98.94 99 LEU A N 1
ATOM 763 C CA . LEU A 1 99 ? 0.334 -14.133 -8.188 1 98.94 99 LEU A CA 1
ATOM 764 C C . LEU A 1 99 ? 1.716 -13.82 -7.621 1 98.94 99 LEU A C 1
ATOM 766 O O . LEU A 1 99 ? 1.952 -12.719 -7.121 1 98.94 99 LEU A O 1
ATOM 770 N N . VAL A 1 100 ? 2.602 -14.797 -7.66 1 98.94 100 VAL A N 1
ATOM 771 C CA . VAL A 1 100 ? 3.992 -14.609 -7.262 1 98.94 100 VAL A CA 1
ATOM 772 C C . VAL A 1 100 ? 4.879 -14.523 -8.5 1 98.94 100 VAL A C 1
ATOM 774 O O . VAL A 1 100 ? 5.031 -15.508 -9.234 1 98.94 100 VAL A O 1
ATOM 777 N N . GLY A 1 101 ? 5.398 -13.344 -8.719 1 98.75 101 GLY A N 1
ATOM 778 C CA . GLY A 1 101 ? 6.113 -13.148 -9.969 1 98.75 101 GLY A CA 1
ATOM 779 C C . GLY A 1 101 ? 7.309 -12.219 -9.828 1 98.75 101 GLY A C 1
ATOM 780 O O . GLY A 1 101 ? 8.023 -12.266 -8.828 1 98.75 101 GLY A O 1
ATOM 781 N N . HIS A 1 102 ? 7.523 -11.461 -10.914 1 98.31 102 HIS A N 1
ATOM 782 C CA . HIS A 1 102 ? 8.758 -10.711 -11.109 1 98.31 102 HIS A CA 1
ATOM 783 C C . HIS A 1 102 ? 8.477 -9.305 -11.609 1 98.31 102 HIS A C 1
ATOM 785 O O . HIS A 1 102 ? 7.402 -9.039 -12.164 1 98.31 102 HIS A O 1
ATOM 791 N N . LEU A 1 103 ? 9.555 -8.555 -11.352 1 98.25 103 LEU A N 1
ATOM 792 C CA . LEU A 1 103 ? 9.57 -7.316 -12.117 1 98.25 103 LEU A CA 1
ATOM 793 C C . LEU A 1 103 ? 10.234 -7.531 -13.477 1 98.25 103 LEU A C 1
ATOM 795 O O . LEU A 1 103 ? 11.086 -8.406 -13.625 1 98.25 103 LEU A O 1
ATOM 799 N N . PRO A 1 104 ? 9.875 -6.801 -14.555 1 98.25 104 PRO A N 1
ATOM 800 C CA . PRO A 1 104 ? 8.898 -5.711 -14.539 1 98.25 104 PRO A CA 1
ATOM 801 C C . PRO A 1 104 ? 7.465 -6.195 -14.75 1 98.25 104 PRO A C 1
ATOM 803 O O . PRO A 1 104 ? 6.543 -5.379 -14.867 1 98.25 104 PRO A O 1
ATOM 806 N N . PHE A 1 105 ? 7.168 -7.477 -14.852 1 98.81 105 PHE A N 1
ATOM 807 C CA . PHE A 1 105 ? 5.844 -8 -15.156 1 98.81 105 PHE A CA 1
ATOM 808 C C . PHE A 1 105 ? 4.809 -7.469 -14.172 1 98.81 105 PHE A C 1
ATOM 810 O O . PHE A 1 105 ? 3.744 -6.996 -14.578 1 98.81 105 PHE A O 1
ATOM 817 N N . LEU A 1 106 ? 5.109 -7.516 -12.906 1 98.88 106 LEU A N 1
ATOM 818 C CA . LEU A 1 106 ? 4.176 -7.105 -11.859 1 98.88 106 LEU A CA 1
ATOM 819 C C . LEU A 1 106 ? 3.885 -5.609 -11.945 1 98.88 106 LEU A C 1
ATOM 821 O O . LEU A 1 106 ? 2.742 -5.184 -11.766 1 98.88 106 LEU A O 1
ATOM 825 N N . ASP A 1 107 ? 4.906 -4.809 -12.172 1 98.5 107 ASP A N 1
ATOM 826 C CA . ASP A 1 107 ? 4.723 -3.377 -12.391 1 98.5 107 ASP A CA 1
ATOM 827 C C . ASP A 1 107 ? 3.766 -3.109 -13.547 1 98.5 107 ASP A C 1
ATOM 829 O O . ASP A 1 107 ? 2.805 -2.35 -13.398 1 98.5 107 ASP A O 1
ATOM 833 N N . ARG A 1 108 ? 4.09 -3.734 -14.625 1 98.69 108 ARG A N 1
ATOM 834 C CA . ARG A 1 108 ? 3.314 -3.547 -15.852 1 98.69 108 ARG A CA 1
ATOM 835 C C . ARG A 1 108 ? 1.873 -4.008 -15.656 1 98.69 108 ARG A C 1
ATOM 837 O O . ARG A 1 108 ? 0.94 -3.352 -16.125 1 98.69 108 ARG A O 1
ATOM 844 N N . LEU A 1 109 ? 1.666 -5.133 -14.969 1 98.81 109 LEU A N 1
ATOM 845 C 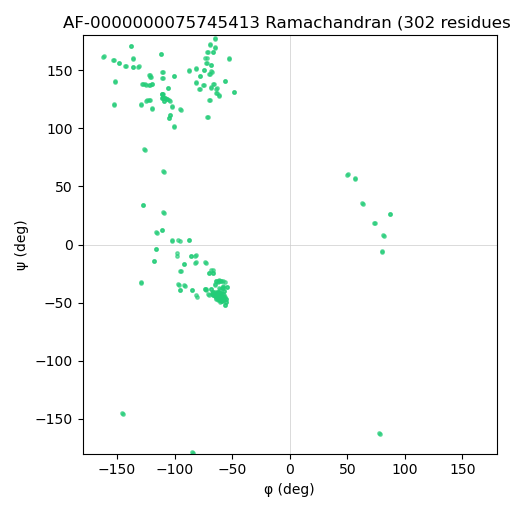CA . LEU A 1 109 ? 0.319 -5.641 -14.734 1 98.81 109 LEU A CA 1
ATOM 846 C C . LEU A 1 109 ? -0.485 -4.672 -13.867 1 98.81 109 LEU A C 1
ATOM 848 O O . LEU A 1 109 ? -1.645 -4.383 -14.172 1 98.81 109 LEU A O 1
ATOM 852 N N . THR A 1 110 ? 0.116 -4.188 -12.789 1 98.88 110 THR A N 1
ATOM 853 C CA . THR A 1 110 ? -0.537 -3.23 -11.898 1 98.88 110 THR A CA 1
ATOM 854 C C . THR A 1 110 ? -1.007 -2.006 -12.68 1 98.88 110 THR A C 1
ATOM 856 O O . THR A 1 110 ? -2.176 -1.623 -12.602 1 98.88 110 THR A O 1
ATOM 859 N N . THR A 1 111 ? -0.08 -1.482 -13.453 1 98.75 111 THR A N 1
ATOM 860 C CA . THR A 1 111 ? -0.372 -0.271 -14.211 1 98.75 111 THR A CA 1
ATOM 861 C C . THR A 1 111 ? -1.425 -0.543 -15.281 1 98.75 111 THR A C 1
ATOM 863 O O . THR A 1 111 ? -2.328 0.27 -15.492 1 98.75 111 THR A O 1
ATOM 866 N N . TYR A 1 112 ? -1.324 -1.667 -15.938 1 98.69 112 TYR A N 1
ATOM 867 C CA . TYR A 1 112 ? -2.273 -2.029 -16.984 1 98.69 112 TYR A CA 1
ATOM 868 C C . TYR A 1 112 ? -3.682 -2.17 -16.422 1 98.69 112 TYR A C 1
ATOM 870 O O . TYR A 1 112 ? -4.648 -1.683 -17.016 1 98.69 112 TYR A O 1
ATOM 878 N N . LEU A 1 113 ? -3.793 -2.826 -15.328 1 98.5 113 LEU A N 1
ATOM 879 C CA . LEU A 1 113 ? -5.098 -3.029 -14.711 1 98.5 113 LEU A CA 1
ATOM 880 C C . LEU A 1 113 ? -5.738 -1.696 -14.336 1 98.5 113 LEU A C 1
ATOM 882 O O . LEU A 1 113 ? -6.945 -1.514 -14.516 1 98.5 113 LEU A O 1
ATOM 886 N N . ILE A 1 114 ? -4.918 -0.769 -13.891 1 98.44 114 ILE A N 1
ATOM 887 C CA . ILE A 1 114 ? -5.457 0.459 -13.312 1 98.44 114 ILE A CA 1
ATOM 888 C C . ILE A 1 114 ? -5.594 1.522 -14.398 1 98.44 114 ILE A C 1
ATOM 890 O O . ILE A 1 114 ? -6.574 2.27 -14.422 1 98.44 114 ILE A O 1
ATOM 894 N N . LEU A 1 115 ? -4.656 1.532 -15.367 1 98.12 115 LEU A N 1
ATOM 895 C CA . LEU A 1 115 ? -4.609 2.654 -16.297 1 98.12 115 LEU A CA 1
ATOM 896 C C . LEU A 1 115 ? -4.859 2.188 -17.719 1 98.12 115 LEU A C 1
ATOM 898 O O . LEU A 1 115 ? -5.066 3.006 -18.625 1 98.12 115 LEU A O 1
ATOM 902 N N . GLY A 1 116 ? -4.801 0.998 -18 1 97.44 116 GLY A N 1
ATOM 903 C CA . GLY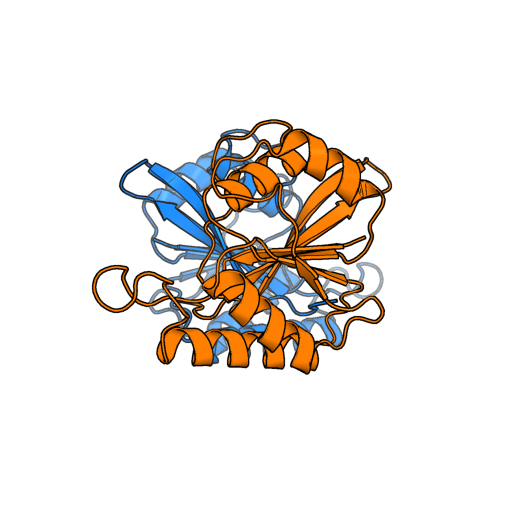 A 1 116 ? -4.961 0.499 -19.359 1 97.44 116 GLY A CA 1
ATOM 904 C C . GLY A 1 116 ? -3.689 0.596 -20.172 1 97.44 116 GLY A C 1
ATOM 905 O O . GLY A 1 116 ? -3.719 0.43 -21.406 1 97.44 116 GLY A O 1
ATOM 906 N N . LYS A 1 117 ? -2.605 0.96 -19.516 1 97.62 117 LYS A N 1
ATOM 907 C CA . LYS A 1 117 ? -1.288 1.013 -20.141 1 97.62 117 LYS A CA 1
ATOM 908 C C . LYS A 1 117 ? -0.217 0.442 -19.219 1 97.62 117 LYS A C 1
ATOM 910 O O . LYS A 1 117 ? -0.488 0.147 -18.047 1 97.62 117 LYS A O 1
ATOM 915 N N . THR A 1 118 ? 0.957 0.268 -19.766 1 97.5 118 THR A N 1
ATOM 916 C CA . THR A 1 118 ? 1.958 -0.461 -19 1 97.5 118 THR A CA 1
ATOM 917 C C . THR A 1 118 ? 2.965 0.5 -18.375 1 97.5 118 THR A C 1
ATOM 919 O O . THR A 1 118 ? 3.982 0.072 -17.828 1 97.5 118 THR A O 1
ATOM 922 N N . ALA A 1 119 ? 2.773 1.823 -18.531 1 95.31 119 ALA A N 1
ATOM 923 C CA . ALA A 1 119 ? 3.562 2.885 -17.906 1 95.31 119 ALA A CA 1
ATOM 924 C C . ALA A 1 119 ? 2.682 4.066 -17.516 1 95.31 119 ALA A C 1
ATOM 926 O O . ALA A 1 119 ? 1.618 4.277 -18.109 1 95.31 119 ALA A O 1
ATOM 927 N N . PRO A 1 120 ? 3.047 4.867 -16.516 1 96.19 120 PRO A N 1
ATOM 928 C CA . PRO A 1 120 ? 4.285 4.77 -15.734 1 96.19 120 PRO A CA 1
ATOM 929 C C . PRO A 1 120 ? 4.18 3.771 -14.586 1 96.19 120 PRO A C 1
ATOM 931 O O . PRO A 1 120 ? 3.162 3.088 -14.445 1 96.19 120 PRO A O 1
ATOM 934 N N . THR A 1 121 ? 5.262 3.578 -13.758 1 96.75 121 THR A N 1
ATOM 935 C CA . THR A 1 121 ? 5.242 2.781 -12.539 1 96.75 121 THR A CA 1
ATOM 936 C C . THR A 1 121 ? 4.406 3.469 -11.453 1 96.75 121 THR A C 1
ATOM 938 O O . THR A 1 121 ? 4.652 4.629 -11.117 1 96.75 121 THR A O 1
ATOM 941 N N . LEU A 1 122 ? 3.449 2.77 -10.961 1 98.38 122 LEU A N 1
ATOM 942 C CA . LEU A 1 122 ? 2.566 3.322 -9.945 1 98.38 122 LEU A CA 1
ATOM 943 C C . LEU A 1 122 ? 3.035 2.93 -8.547 1 98.38 122 LEU A C 1
ATOM 945 O O . LEU A 1 122 ? 2.934 3.723 -7.609 1 98.38 122 LEU A O 1
ATOM 949 N N . PHE A 1 123 ? 3.48 1.713 -8.438 1 98.44 123 PHE A N 1
ATOM 950 C CA . PHE A 1 123 ? 3.924 1.135 -7.176 1 98.44 123 PHE A CA 1
ATOM 951 C C . PHE A 1 123 ? 5.344 0.597 -7.293 1 98.44 123 PHE A C 1
ATOM 953 O O . PHE A 1 123 ? 5.684 -0.065 -8.281 1 98.44 123 PHE A O 1
ATOM 960 N N . ARG A 1 124 ? 6.141 0.831 -6.316 1 97.38 124 ARG A N 1
ATOM 961 C CA . ARG A 1 124 ? 7.496 0.291 -6.281 1 97.38 124 ARG A CA 1
ATOM 962 C C . ARG A 1 124 ? 7.57 -0.94 -5.387 1 97.38 124 ARG A C 1
ATOM 964 O O . ARG A 1 124 ? 7.703 -0.819 -4.168 1 97.38 124 ARG A O 1
ATOM 971 N N . PHE A 1 125 ? 7.586 -2.094 -5.926 1 98.19 125 PHE A N 1
ATOM 972 C CA . PHE A 1 125 ? 7.543 -3.379 -5.238 1 98.19 125 PHE A CA 1
ATOM 973 C C . PHE A 1 125 ? 8.828 -3.613 -4.449 1 98.19 125 PHE A C 1
ATOM 975 O O . PHE A 1 125 ? 9.891 -3.127 -4.828 1 98.19 125 PHE A O 1
ATOM 982 N N . GLN A 1 126 ? 8.711 -4.301 -3.361 1 98.06 126 GLN A N 1
ATOM 983 C CA . GLN A 1 126 ? 9.812 -4.906 -2.617 1 98.06 126 GLN A CA 1
ATOM 984 C C . GLN A 1 126 ? 9.789 -6.426 -2.736 1 98.06 126 GLN A C 1
ATOM 986 O O . GLN A 1 126 ? 8.719 -7.035 -2.766 1 98.06 126 GLN A O 1
ATOM 991 N N . ASN A 1 127 ? 10.992 -7.047 -2.809 1 98.69 127 ASN A N 1
ATOM 992 C CA . ASN A 1 127 ? 11.016 -8.5 -2.668 1 98.69 127 ASN A CA 1
ATOM 993 C C . ASN A 1 127 ? 10.203 -8.961 -1.46 1 98.69 127 ASN A C 1
ATOM 995 O O . ASN A 1 127 ? 10.297 -8.367 -0.384 1 98.69 127 ASN A O 1
ATOM 999 N N . ALA A 1 128 ? 9.32 -9.977 -1.68 1 98.75 128 ALA A N 1
ATOM 1000 C CA . ALA A 1 128 ? 8.531 -10.641 -0.65 1 98.75 128 ALA A CA 1
ATOM 1001 C C . ALA A 1 128 ? 7.305 -9.812 -0.278 1 98.75 128 ALA A C 1
ATOM 1003 O O . ALA A 1 128 ? 6.445 -10.266 0.481 1 98.75 128 ALA A O 1
ATOM 1004 N N . GLY A 1 129 ? 7.176 -8.617 -0.797 1 98.69 129 GLY A N 1
ATOM 1005 C CA . GLY A 1 129 ? 6.039 -7.77 -0.462 1 98.69 129 GLY A CA 1
ATOM 1006 C C . GLY A 1 129 ? 4.75 -8.211 -1.127 1 98.69 129 GLY A C 1
ATOM 1007 O O . GLY A 1 129 ? 4.77 -8.758 -2.232 1 98.69 129 GLY A O 1
ATOM 1008 N N . ILE A 1 130 ? 3.619 -7.953 -0.47 1 98.88 130 ILE A N 1
ATOM 1009 C CA . ILE A 1 130 ? 2.295 -8.227 -1.018 1 98.88 130 ILE A CA 1
ATOM 1010 C C . ILE A 1 130 ? 1.596 -6.906 -1.348 1 98.88 130 ILE A C 1
ATOM 1012 O O . ILE A 1 130 ? 1.535 -6.004 -0.512 1 98.88 130 ILE A O 1
ATOM 1016 N N . VAL A 1 131 ? 1.131 -6.766 -2.539 1 98.94 131 VAL A N 1
ATOM 1017 C CA . VAL A 1 131 ? 0.281 -5.66 -2.965 1 98.94 131 VAL A CA 1
ATOM 1018 C C . VAL A 1 131 ? -1.13 -6.172 -3.246 1 98.94 131 VAL A C 1
ATOM 1020 O O . VAL A 1 131 ? -1.313 -7.113 -4.02 1 98.94 131 VAL A O 1
ATOM 1023 N N . CYS A 1 132 ? -2.109 -5.594 -2.641 1 98.88 132 CYS A N 1
ATOM 1024 C CA . CYS A 1 132 ? -3.5 -5.977 -2.857 1 98.88 132 CYS A CA 1
ATOM 1025 C C . CYS A 1 132 ? -4.199 -4.984 -3.781 1 98.88 132 CYS A C 1
ATOM 1027 O O . CYS A 1 132 ? -4.25 -3.789 -3.492 1 98.88 132 CYS A O 1
ATOM 1029 N N . LEU A 1 133 ? -4.645 -5.449 -4.867 1 98.75 133 LEU A N 1
ATOM 1030 C CA . LEU A 1 133 ? -5.535 -4.707 -5.758 1 98.75 133 LEU A CA 1
ATOM 1031 C C . LEU A 1 133 ? -6.98 -5.145 -5.57 1 98.75 133 LEU A C 1
ATOM 1033 O O . LEU A 1 133 ? -7.25 -6.316 -5.293 1 98.75 133 LEU A O 1
ATOM 1037 N N . ASP A 1 134 ? -7.863 -4.242 -5.699 1 97.88 134 ASP A N 1
ATOM 1038 C CA . ASP A 1 134 ? -9.289 -4.52 -5.609 1 97.88 134 ASP A CA 1
ATOM 1039 C C . ASP A 1 134 ? -10.039 -3.963 -6.82 1 97.88 134 ASP A C 1
ATOM 1041 O O . ASP A 1 134 ? -9.742 -2.857 -7.281 1 97.88 134 ASP A O 1
ATOM 1045 N N . LEU A 1 135 ? -10.945 -4.707 -7.328 1 96.88 135 LEU A N 1
ATOM 1046 C CA . LEU A 1 135 ? -11.82 -4.277 -8.414 1 96.88 135 LEU A CA 1
ATOM 1047 C C . LEU A 1 135 ? -13.125 -3.719 -7.867 1 96.88 135 LEU A C 1
ATOM 1049 O O . LEU A 1 135 ? -13.883 -4.434 -7.203 1 96.88 135 LEU A O 1
ATOM 1053 N N . ASP A 1 136 ? -13.305 -2.465 -8.125 1 93.06 136 ASP A N 1
ATOM 1054 C CA . ASP A 1 136 ? -14.617 -1.891 -7.844 1 93.06 136 ASP A CA 1
ATOM 1055 C C . ASP A 1 136 ? -15.664 -2.393 -8.836 1 93.06 136 ASP A C 1
ATOM 1057 O O . ASP A 1 136 ? -15.68 -1.97 -9.992 1 93.06 136 ASP A O 1
ATOM 1061 N N . GLU A 1 137 ? -16.516 -3.152 -8.414 1 90.25 137 GLU A N 1
ATOM 1062 C CA . GLU A 1 137 ? -17.469 -3.801 -9.305 1 90.25 137 GLU A CA 1
ATOM 1063 C C . GLU A 1 137 ? -18.469 -2.793 -9.875 1 90.25 137 GLU A C 1
ATOM 1065 O O . GLU A 1 137 ? -19.047 -3.018 -10.938 1 90.25 137 GLU A O 1
ATOM 1070 N N . GLU A 1 138 ? -18.656 -1.729 -9.172 1 90.38 138 GLU A N 1
ATOM 1071 C CA . GLU A 1 138 ? -19.625 -0.727 -9.625 1 90.38 138 GLU A CA 1
ATOM 1072 C C . GLU A 1 138 ? -19.078 0.057 -10.82 1 90.38 138 GLU A C 1
ATOM 1074 O O . GLU A 1 138 ? -19.812 0.311 -11.781 1 90.38 138 GLU A O 1
ATOM 1079 N N . ASN A 1 139 ? -17.828 0.377 -10.859 1 90.75 139 ASN A N 1
ATOM 1080 C CA . ASN A 1 139 ? -17.281 1.202 -11.938 1 90.75 139 ASN A CA 1
ATOM 1081 C C . ASN A 1 139 ? -16.266 0.438 -12.773 1 90.75 139 ASN A C 1
ATOM 1083 O O . ASN A 1 139 ? -15.773 0.952 -13.781 1 90.75 139 ASN A O 1
ATOM 1087 N N . GLY A 1 140 ? -16.016 -0.749 -12.336 1 92.38 140 GLY A N 1
ATOM 1088 C CA . GLY A 1 140 ? -15.125 -1.623 -13.094 1 92.38 140 GLY A CA 1
ATOM 1089 C C . GLY A 1 140 ? -13.672 -1.22 -13 1 92.38 140 GLY A C 1
ATOM 1090 O O . GLY A 1 140 ? -12.859 -1.596 -13.852 1 92.38 140 GLY A O 1
ATOM 1091 N N . GLN A 1 141 ? -13.297 -0.427 -12.016 1 94.94 141 GLN A N 1
ATOM 1092 C CA . GLN A 1 141 ? -11.945 0.111 -11.93 1 94.94 141 GLN A CA 1
ATOM 1093 C C . GLN A 1 141 ? -11.141 -0.595 -10.844 1 94.94 141 GLN A C 1
ATOM 1095 O O . GLN A 1 141 ? -11.664 -0.889 -9.766 1 94.94 141 GLN A O 1
ATOM 1100 N N . TRP A 1 142 ? -9.906 -0.941 -11.234 1 97.88 142 TRP A N 1
ATOM 1101 C CA . TRP A 1 142 ? -8.969 -1.475 -10.258 1 97.88 142 TRP A CA 1
ATOM 1102 C C . TRP A 1 142 ? -8.312 -0.35 -9.461 1 97.88 142 TRP A C 1
ATOM 1104 O O . TRP A 1 142 ? -8.172 0.769 -9.953 1 97.88 142 TRP A O 1
ATOM 1114 N N . GLY A 1 143 ? -7.945 -0.647 -8.273 1 98.25 143 GLY A N 1
ATOM 1115 C CA . GLY A 1 143 ? -7.121 0.217 -7.441 1 98.25 143 GLY A CA 1
ATOM 1116 C C . GLY A 1 143 ? -6.305 -0.545 -6.418 1 98.25 143 GLY A C 1
ATOM 1117 O O . GLY A 1 143 ? -6.605 -1.701 -6.109 1 98.25 143 GLY A O 1
ATOM 1118 N N . ILE A 1 144 ? -5.242 0.064 -5.918 1 98.81 144 ILE A N 1
ATOM 1119 C CA . ILE A 1 144 ? -4.488 -0.506 -4.809 1 98.81 144 ILE A CA 1
ATOM 1120 C C . ILE A 1 144 ? -5.23 -0.246 -3.496 1 98.81 144 ILE A C 1
ATOM 1122 O O . ILE A 1 144 ? -5.789 0.834 -3.297 1 98.81 144 ILE A O 1
ATOM 1126 N N . VAL A 1 145 ? -5.168 -1.199 -2.549 1 98.19 145 VAL A N 1
ATOM 1127 C CA . VAL A 1 145 ? -5.977 -0.963 -1.357 1 98.19 145 VAL A CA 1
ATOM 1128 C C . VAL A 1 145 ? -5.121 -1.143 -0.106 1 98.19 145 VAL A C 1
ATOM 1130 O O . VAL A 1 145 ? -5.371 -0.506 0.921 1 98.19 145 VAL A O 1
ATOM 1133 N N . TRP A 1 146 ? -4.145 -1.999 -0.058 1 98.62 146 TRP A N 1
ATOM 1134 C CA . TRP A 1 146 ? -3.176 -2.129 1.024 1 98.62 146 TRP A CA 1
ATOM 1135 C C . TRP A 1 146 ? -1.95 -2.914 0.567 1 98.62 146 TRP A C 1
ATOM 1137 O O . TRP A 1 146 ? -1.977 -3.562 -0.481 1 98.62 146 TRP A O 1
ATOM 1147 N N . THR A 1 147 ? -0.937 -2.777 1.276 1 98.75 147 THR A N 1
ATOM 1148 C CA . THR A 1 147 ? 0.281 -3.537 1.021 1 98.75 147 THR A CA 1
ATOM 1149 C C . THR A 1 147 ? 0.865 -4.074 2.324 1 98.75 147 THR A C 1
ATOM 1151 O O . THR A 1 147 ? 0.621 -3.52 3.396 1 98.75 147 THR A O 1
ATOM 1154 N N . LEU A 1 148 ? 1.552 -5.098 2.338 1 98.44 148 LEU A N 1
ATOM 1155 C CA . LEU A 1 148 ? 2.42 -5.625 3.385 1 98.44 148 LEU A CA 1
ATOM 1156 C C . LEU A 1 148 ? 3.857 -5.746 2.889 1 98.44 148 LEU A C 1
ATOM 1158 O O . LEU A 1 148 ? 4.137 -6.504 1.955 1 98.44 148 LEU A O 1
ATOM 1162 N N . MET A 1 149 ? 4.738 -4.992 3.502 1 98.31 149 MET A N 1
ATOM 1163 C CA . MET A 1 149 ? 6.117 -4.918 3.025 1 98.31 149 MET A CA 1
ATOM 1164 C C . MET A 1 149 ? 7.094 -5.363 4.109 1 98.31 149 MET A C 1
ATOM 1166 O O . MET A 1 149 ? 6.879 -5.098 5.293 1 98.31 149 MET A O 1
ATOM 1170 N N . PRO A 1 150 ? 8.148 -6.023 3.701 1 97.31 150 PRO A N 1
ATOM 1171 C CA . PRO A 1 150 ? 9.18 -6.367 4.688 1 97.31 150 PRO A CA 1
ATOM 1172 C C . PRO A 1 150 ? 9.758 -5.145 5.391 1 97.31 150 PRO A C 1
ATOM 1174 O O . PRO A 1 150 ? 10.055 -5.199 6.586 1 97.31 150 PRO A O 1
ATOM 1177 N N . HIS A 1 151 ? 9.867 -4.09 4.641 1 95.19 151 HIS A N 1
ATOM 1178 C CA . HIS A 1 151 ? 10.453 -2.875 5.191 1 95.19 151 HIS A CA 1
ATOM 1179 C C . HIS A 1 151 ? 9.516 -1.684 5.035 1 95.19 151 HIS A C 1
ATOM 1181 O O . HIS A 1 151 ? 9.055 -1.395 3.928 1 95.19 151 HIS A O 1
ATOM 1187 N N . VAL A 1 152 ? 9.273 -1.139 6.219 1 94.25 152 VAL A N 1
ATOM 1188 C CA . VAL A 1 152 ? 8.477 0.08 6.27 1 94.25 152 VAL A CA 1
ATOM 1189 C C . VAL A 1 152 ? 9.359 1.265 6.652 1 94.25 152 VAL A C 1
ATOM 1191 O O . VAL A 1 152 ? 9.539 1.56 7.836 1 94.25 152 VAL A O 1
ATOM 1194 N N . ARG A 1 153 ? 10.438 1.708 5.863 1 82.06 153 ARG A N 1
ATOM 1195 C CA . ARG A 1 153 ? 11.336 2.82 6.172 1 82.06 153 ARG A CA 1
ATOM 1196 C C . ARG A 1 153 ? 11.641 3.641 4.926 1 82.06 153 ARG A C 1
ATOM 1198 O O . ARG A 1 153 ? 11.555 3.131 3.805 1 82.06 153 ARG A O 1
ATOM 1205 N N . MET B 1 1 ? 13.156 10.555 -0.634 1 91.19 1 MET B N 1
ATOM 1206 C CA . MET B 1 1 ? 12.281 11.438 0.132 1 91.19 1 MET B CA 1
ATOM 1207 C C . MET B 1 1 ? 10.859 10.891 0.192 1 91.19 1 MET B C 1
ATOM 1209 O O . MET B 1 1 ? 10.32 10.438 -0.822 1 91.19 1 MET B O 1
ATOM 1213 N N . HIS B 1 2 ? 10.289 10.898 1.393 1 97.69 2 HIS B N 1
ATOM 1214 C CA . HIS B 1 2 ? 8.953 10.328 1.531 1 97.69 2 HIS B CA 1
ATOM 1215 C C . HIS B 1 2 ? 7.914 11.414 1.788 1 97.69 2 HIS B C 1
ATOM 1217 O O . HIS B 1 2 ? 8.234 12.469 2.334 1 97.69 2 HIS B O 1
ATOM 1223 N N . LEU B 1 3 ? 6.793 11.133 1.308 1 98.81 3 LEU B N 1
ATOM 1224 C CA . LEU B 1 3 ? 5.566 11.828 1.667 1 98.81 3 LEU B CA 1
ATOM 1225 C C . LEU B 1 3 ? 4.535 10.859 2.236 1 98.81 3 LEU B C 1
ATOM 1227 O O . LEU B 1 3 ? 4.223 9.844 1.614 1 98.81 3 LEU B O 1
ATOM 1231 N N . TYR B 1 4 ? 4.059 11.141 3.422 1 98.94 4 TYR B N 1
ATOM 1232 C CA . TYR B 1 4 ? 3.059 10.289 4.066 1 98.94 4 TYR B CA 1
ATOM 1233 C C . TYR B 1 4 ? 1.679 10.938 4.008 1 98.94 4 TYR B C 1
ATOM 1235 O O . TYR B 1 4 ? 1.501 12.078 4.43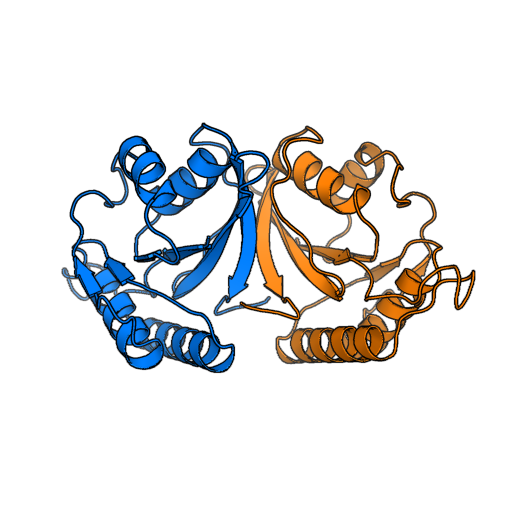4 1 98.94 4 TYR B O 1
ATOM 1243 N N . LEU B 1 5 ? 0.742 10.203 3.451 1 98.94 5 LEU B N 1
ATOM 1244 C CA . LEU B 1 5 ? -0.64 10.664 3.373 1 98.94 5 LEU B CA 1
ATOM 1245 C C . LEU B 1 5 ? -1.54 9.844 4.289 1 98.94 5 LEU B C 1
ATOM 1247 O O . LEU B 1 5 ? -1.518 8.609 4.242 1 98.94 5 LEU B O 1
ATOM 1251 N N . VAL B 1 6 ? -2.33 10.547 5.121 1 98.94 6 VAL B N 1
ATOM 1252 C CA . VAL B 1 6 ? -3.207 9.906 6.09 1 98.94 6 VAL B CA 1
ATOM 1253 C C . VAL B 1 6 ? -4.625 10.461 5.957 1 98.94 6 VAL B C 1
ATOM 1255 O O . VAL B 1 6 ? -4.84 11.664 6.09 1 98.94 6 VAL B O 1
ATOM 1258 N N . GLN B 1 7 ? -5.543 9.594 5.68 1 98.94 7 GLN B N 1
ATOM 1259 C CA . GLN B 1 7 ? -6.926 10.023 5.883 1 98.94 7 GLN B CA 1
ATOM 1260 C C . GLN B 1 7 ? -7.281 10.039 7.367 1 98.94 7 GLN B C 1
ATOM 1262 O O . GLN B 1 7 ? -6.945 9.109 8.102 1 98.94 7 GLN B O 1
ATOM 1267 N N . HIS B 1 8 ? -7.938 11.016 7.766 1 98.94 8 HIS B N 1
ATOM 1268 C CA . HIS B 1 8 ? -8.336 11.094 9.164 1 98.94 8 HIS B CA 1
ATOM 1269 C C . HIS B 1 8 ? -9.062 9.82 9.602 1 98.94 8 HIS B C 1
ATOM 1271 O O . HIS B 1 8 ? -9.562 9.07 8.766 1 98.94 8 HIS B O 1
ATOM 1277 N N . GLY B 1 9 ? -9.094 9.609 10.992 1 98.88 9 GLY B N 1
ATOM 1278 C CA . GLY B 1 9 ? -9.812 8.461 11.539 1 98.88 9 GLY B CA 1
ATOM 1279 C C . GLY B 1 9 ? -11.32 8.578 11.398 1 98.88 9 GLY B C 1
ATOM 1280 O O . GLY B 1 9 ? -11.836 9.641 11.039 1 98.88 9 GLY B O 1
ATOM 1281 N N . ARG B 1 10 ? -12.031 7.512 11.711 1 98.75 10 ARG B N 1
ATOM 1282 C CA . ARG B 1 10 ? -13.484 7.488 11.656 1 98.75 10 ARG B CA 1
ATOM 1283 C C . ARG B 1 10 ? -14.086 8.477 12.656 1 98.75 10 ARG B C 1
ATOM 1285 O O . ARG B 1 10 ? -13.695 8.5 13.828 1 98.75 10 ARG B O 1
ATOM 1292 N N . GLN B 1 11 ? -14.945 9.203 12.125 1 98.75 11 GLN B N 1
ATOM 1293 C CA . GLN B 1 11 ? -15.508 10.289 12.922 1 98.75 11 GLN B CA 1
ATOM 1294 C C . GLN B 1 11 ? -16.984 10.016 13.25 1 98.75 11 GLN B C 1
ATOM 1296 O O . GLN B 1 11 ? -17.625 9.188 12.609 1 98.75 11 GLN B O 1
ATOM 1301 N N . LEU B 1 12 ? -17.484 10.766 14.25 1 98.56 12 LEU B N 1
ATOM 1302 C CA . LEU B 1 12 ? -18.906 10.773 14.539 1 98.56 12 LEU B CA 1
ATOM 1303 C C . LEU B 1 12 ? -19.672 11.523 13.461 1 98.56 12 LEU B C 1
ATOM 1305 O O . LEU B 1 12 ? -19.141 12.43 12.82 1 98.56 12 LEU B O 1
ATOM 1309 N N . SER B 1 13 ? -20.891 11.195 13.367 1 97.69 13 SER B N 1
ATOM 1310 C CA . SER B 1 13 ? -21.719 11.906 12.406 1 97.69 13 SER B CA 1
ATOM 1311 C C . SER B 1 13 ? -22.031 13.32 12.883 1 97.69 13 SER B C 1
ATOM 1313 O O . SER B 1 13 ? -21.953 13.609 14.078 1 97.69 13 SER B O 1
ATOM 1315 N N . LYS B 1 14 ? -22.406 14.102 11.891 1 97.12 14 LYS B N 1
ATOM 1316 C CA . LYS B 1 14 ? -22.75 15.484 12.203 1 97.12 14 LYS B CA 1
ATOM 1317 C C . LYS B 1 14 ? -23.953 15.555 13.141 1 97.12 14 LYS B C 1
ATOM 1319 O O . LYS B 1 14 ? -24.062 16.469 13.953 1 97.12 14 LYS B O 1
ATOM 1324 N N . GLU B 1 15 ? -24.828 14.625 13.031 1 97.81 15 GLU B N 1
ATOM 1325 C CA . GLU B 1 15 ? -26.031 14.57 13.859 1 97.81 15 GLU B CA 1
ATOM 1326 C C . GLU B 1 15 ? -25.672 14.359 15.328 1 97.81 15 GLU B C 1
ATOM 1328 O O . GLU B 1 15 ? -26.359 14.883 16.219 1 97.81 15 GLU B O 1
ATOM 1333 N N . ILE B 1 16 ? -24.672 13.641 15.57 1 97.88 16 ILE B N 1
ATOM 1334 C CA . ILE B 1 16 ? -24.234 13.352 16.938 1 97.88 16 ILE B CA 1
ATOM 1335 C C . ILE B 1 16 ? -23.422 14.523 17.469 1 97.88 16 ILE B C 1
ATOM 1337 O O . ILE B 1 16 ? -23.625 14.969 18.609 1 97.88 16 ILE B O 1
ATOM 1341 N N . ASP B 1 17 ? -22.547 15.047 16.734 1 97.62 17 ASP B N 1
ATOM 1342 C CA . ASP B 1 17 ? -21.656 16.141 17.109 1 97.62 17 ASP B CA 1
ATOM 1343 C C . ASP B 1 17 ? -21.25 16.938 15.867 1 97.62 17 ASP B C 1
ATOM 1345 O O . ASP B 1 17 ? -20.562 16.422 14.984 1 97.62 17 ASP B O 1
ATOM 1349 N N . SER B 1 18 ? -21.516 18.141 15.789 1 97.5 18 SER B N 1
ATOM 1350 C CA . SER B 1 18 ? -21.328 18.984 14.609 1 97.5 18 SER B CA 1
ATOM 1351 C C . SER B 1 18 ? -19.859 19.156 14.281 1 97.5 18 SER B C 1
ATOM 1353 O O . SER B 1 18 ? -19.5 19.453 13.148 1 97.5 18 SER B O 1
ATOM 1355 N N . SER B 1 19 ? -19.047 19 15.258 1 97.94 19 SER B N 1
ATOM 1356 C CA . SER B 1 19 ? -17.609 19.156 15.031 1 97.94 19 SER B CA 1
ATOM 1357 C C . SER B 1 19 ? -17 17.875 14.445 1 97.94 19 SER B C 1
ATOM 1359 O O . SER B 1 19 ? -15.859 17.891 13.992 1 97.94 19 SER B O 1
ATOM 1361 N N . GLN B 1 20 ? -17.766 16.766 14.539 1 98.5 20 GLN B N 1
ATOM 1362 C CA . GLN B 1 20 ? -17.391 15.477 13.969 1 98.5 20 GLN B CA 1
ATOM 1363 C C . GLN B 1 20 ? -16.047 15.008 14.5 1 98.5 20 GLN B C 1
ATOM 1365 O O . GLN B 1 20 ? -15.141 14.688 13.727 1 98.5 20 GLN B O 1
ATOM 1370 N N . PRO B 1 21 ? -15.898 14.891 15.789 1 98.75 21 PRO B N 1
ATOM 1371 C CA . PRO B 1 21 ? -14.68 14.305 16.344 1 98.75 21 PRO B CA 1
ATOM 1372 C C . PRO B 1 21 ? -14.539 12.82 16.016 1 98.75 21 PRO B C 1
ATOM 1374 O O . PRO B 1 21 ? -15.484 12.203 15.523 1 98.75 21 PRO B O 1
ATOM 1377 N N . LEU B 1 22 ? -13.398 12.305 16.219 1 98.88 22 LEU B N 1
ATOM 1378 C CA . LEU B 1 22 ? -13.195 10.867 16.031 1 98.88 22 LEU B CA 1
ATOM 1379 C C . LEU B 1 22 ? -14.172 10.07 16.891 1 98.88 22 LEU B C 1
ATOM 1381 O O . LEU B 1 22 ? -14.453 10.445 18.031 1 98.88 22 LEU B O 1
ATOM 1385 N N . SER B 1 23 ? -14.688 9 16.344 1 98.81 23 SER B N 1
ATOM 1386 C CA . SER B 1 23 ? -15.406 8.023 17.156 1 98.81 23 SER B CA 1
ATOM 1387 C C . SER B 1 23 ? -14.445 7.234 18.031 1 98.81 23 SER B C 1
ATOM 1389 O O . SER B 1 23 ? -13.227 7.305 17.859 1 98.81 23 SER B O 1
ATOM 1391 N N . GLU B 1 24 ? -14.992 6.559 18.969 1 98.56 24 GLU B N 1
ATOM 1392 C CA . GLU B 1 24 ? -14.156 5.695 19.812 1 98.56 24 GLU B CA 1
ATOM 1393 C C . GLU B 1 24 ? -13.406 4.672 18.953 1 98.56 24 GLU B C 1
ATOM 1395 O O . GLU B 1 24 ? -12.219 4.438 19.172 1 98.56 24 GLU B O 1
ATOM 1400 N N . GLU B 1 25 ? -14.109 4.09 18.062 1 98.25 25 GLU B N 1
ATOM 1401 C CA . GLU B 1 25 ? -13.484 3.154 17.125 1 98.25 25 GLU B CA 1
ATOM 1402 C C . GLU B 1 25 ? -12.383 3.836 16.312 1 98.25 25 GLU B C 1
ATOM 1404 O O . GLU B 1 25 ? -11.305 3.275 16.141 1 98.25 25 GLU B O 1
ATOM 1409 N N . GLY B 1 26 ? -12.711 4.988 15.82 1 98.69 26 GLY B N 1
ATOM 1410 C CA . GLY B 1 26 ? -11.734 5.762 15.062 1 98.69 26 GLY B CA 1
ATOM 1411 C C . GLY B 1 26 ? -10.477 6.07 15.852 1 98.69 26 GLY B C 1
ATOM 1412 O O . GLY B 1 26 ? -9.367 5.957 15.328 1 98.69 26 GLY B O 1
ATOM 1413 N N . LEU B 1 27 ? -10.688 6.43 17.062 1 98.56 27 LEU B N 1
ATOM 1414 C CA . LEU B 1 27 ? -9.555 6.719 17.938 1 98.56 27 LEU B CA 1
ATOM 1415 C C . LEU B 1 27 ? -8.688 5.48 18.125 1 98.56 27 LEU B C 1
ATOM 1417 O O . LEU B 1 27 ? -7.457 5.566 18.078 1 98.56 27 LEU B O 1
ATOM 1421 N N . GLY B 1 28 ? -9.336 4.371 18.359 1 98.62 28 GLY B N 1
ATOM 1422 C CA . GLY B 1 28 ? -8.609 3.121 18.516 1 98.62 28 GLY B CA 1
ATOM 1423 C C . GLY B 1 28 ? -7.797 2.744 17.281 1 98.62 28 GLY B C 1
ATOM 1424 O O . GLY B 1 28 ? -6.648 2.314 17.391 1 98.62 28 GLY B O 1
ATOM 1425 N N . GLU B 1 29 ? -8.312 2.912 16.141 1 98.69 29 GLU B N 1
ATOM 1426 C CA . GLU B 1 29 ? -7.633 2.58 14.891 1 98.69 29 GLU B CA 1
ATOM 1427 C C . GLU B 1 29 ? -6.426 3.484 14.656 1 98.69 29 GLU B C 1
ATOM 1429 O O . GLU B 1 29 ? -5.352 3.014 14.273 1 98.69 29 GLU B O 1
ATOM 1434 N N . VAL B 1 30 ? -6.645 4.754 14.922 1 98.88 30 VAL B N 1
ATOM 1435 C CA . VAL B 1 30 ? -5.551 5.711 14.758 1 98.88 30 VAL B CA 1
ATOM 1436 C C . VAL B 1 30 ? -4.41 5.359 15.711 1 98.88 30 VAL B C 1
ATOM 1438 O O . VAL B 1 30 ? -3.24 5.367 15.32 1 98.88 30 VAL B O 1
ATOM 1441 N N . GLU B 1 31 ? -4.789 5.051 16.922 1 98.81 31 GLU B N 1
ATOM 1442 C CA . GLU B 1 31 ? -3.793 4.68 17.922 1 98.81 31 GLU B CA 1
ATOM 1443 C C . GLU B 1 31 ? -2.996 3.455 17.469 1 98.81 31 GLU B C 1
ATOM 1445 O O . GLU B 1 31 ? -1.767 3.447 17.547 1 98.81 31 GLU B O 1
ATOM 1450 N N . THR B 1 32 ? -3.643 2.484 17.031 1 98.44 32 THR B N 1
ATOM 1451 C CA . THR B 1 32 ? -3.018 1.246 16.578 1 98.44 32 THR B CA 1
ATOM 1452 C C . THR B 1 32 ? -2.059 1.514 15.422 1 98.44 32 THR B C 1
ATOM 1454 O O . THR B 1 32 ? -0.926 1.026 15.422 1 98.44 32 THR B O 1
ATOM 1457 N N . ILE B 1 33 ? -2.469 2.271 14.492 1 98.62 33 ILE B N 1
ATOM 1458 C CA . ILE B 1 33 ? -1.659 2.566 13.32 1 98.62 33 ILE B CA 1
ATOM 1459 C C . ILE B 1 33 ? -0.447 3.402 13.719 1 98.62 33 ILE B C 1
ATOM 1461 O O . ILE B 1 33 ? 0.66 3.184 13.227 1 98.62 33 ILE B O 1
ATOM 1465 N N . ALA B 1 34 ? -0.685 4.359 14.586 1 98.81 34 ALA B N 1
ATOM 1466 C CA . ALA B 1 34 ? 0.408 5.199 15.062 1 98.81 34 ALA B CA 1
ATOM 1467 C C . ALA B 1 34 ? 1.484 4.367 15.75 1 98.81 34 ALA B C 1
ATOM 1469 O O . ALA B 1 34 ? 2.676 4.535 15.484 1 98.81 34 ALA B O 1
ATOM 1470 N N . GLN B 1 35 ? 1.042 3.514 16.609 1 98.56 35 GLN B N 1
ATOM 1471 C CA . GLN B 1 35 ? 1.97 2.639 17.312 1 98.56 35 GLN B CA 1
ATOM 1472 C C . GLN B 1 35 ? 2.725 1.734 16.344 1 98.56 35 GLN B C 1
ATOM 1474 O O . GLN B 1 35 ? 3.936 1.547 16.469 1 98.56 35 GLN B O 1
ATOM 1479 N N . LEU B 1 36 ? 1.959 1.174 15.469 1 97.94 36 LEU B N 1
ATOM 1480 C CA . LEU B 1 36 ? 2.57 0.305 14.469 1 97.94 36 LEU B CA 1
ATOM 1481 C C . LEU B 1 36 ? 3.637 1.056 13.68 1 97.94 36 LEU B C 1
ATOM 1483 O O . LEU B 1 36 ? 4.727 0.531 13.445 1 97.94 36 LEU B O 1
ATOM 1487 N N . ALA B 1 37 ? 3.34 2.242 13.227 1 98.56 37 ALA B N 1
ATOM 1488 C CA . ALA B 1 37 ? 4.285 3.064 12.477 1 98.56 37 ALA B CA 1
ATOM 1489 C C . ALA B 1 37 ? 5.543 3.338 13.297 1 98.56 37 ALA B C 1
ATOM 1491 O O . ALA B 1 37 ? 6.66 3.262 12.773 1 98.56 37 ALA B O 1
ATOM 1492 N N . ALA B 1 38 ? 5.34 3.67 14.5 1 98.5 38 ALA B N 1
ATOM 1493 C CA . ALA B 1 38 ? 6.469 3.916 15.391 1 98.5 38 ALA B CA 1
ATOM 1494 C C . ALA B 1 38 ? 7.336 2.668 15.539 1 98.5 38 ALA B C 1
ATOM 1496 O O . ALA B 1 38 ? 8.562 2.742 15.445 1 98.5 38 ALA B O 1
ATOM 1497 N N . ASP B 1 39 ? 6.672 1.532 15.789 1 97.56 39 ASP B N 1
ATOM 1498 C CA . ASP B 1 39 ? 7.371 0.264 15.969 1 97.56 39 ASP B CA 1
ATOM 1499 C C . ASP B 1 39 ? 8.188 -0.092 14.727 1 97.56 39 ASP B C 1
ATOM 1501 O O . ASP B 1 39 ? 9.25 -0.707 14.836 1 97.56 39 ASP B O 1
ATOM 1505 N N . LYS B 1 40 ? 7.699 0.31 13.617 1 97.5 40 LYS B N 1
ATOM 1506 C CA . LYS B 1 40 ? 8.367 -0.012 12.359 1 97.5 40 LYS B CA 1
ATOM 1507 C C . LYS B 1 40 ? 9.453 1.011 12.031 1 97.5 40 LYS B C 1
ATOM 1509 O O . LYS B 1 40 ? 10.156 0.877 11.031 1 97.5 40 LYS B O 1
ATOM 1514 N N . GLY B 1 41 ? 9.531 2.078 12.734 1 97.31 41 GLY B N 1
ATOM 1515 C CA . GLY B 1 41 ? 10.602 3.051 12.586 1 97.31 41 GLY B CA 1
ATOM 1516 C C . GLY B 1 41 ? 10.32 4.09 11.523 1 97.31 41 GLY B C 1
ATOM 1517 O O . GLY B 1 41 ? 11.25 4.621 10.906 1 97.31 41 GLY B O 1
ATOM 1518 N N . VAL B 1 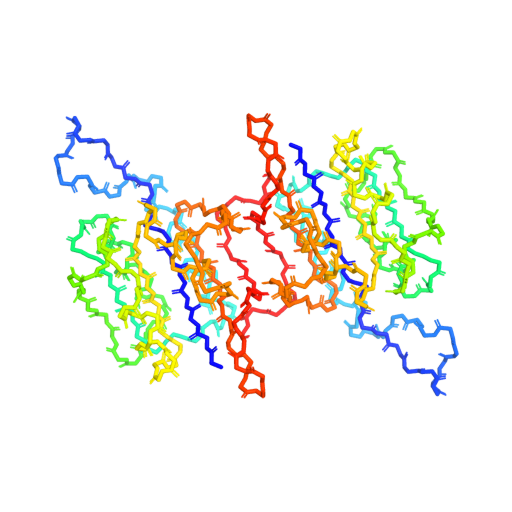42 ? 9.055 4.355 11.242 1 98.19 42 VAL B N 1
ATOM 1519 C CA . VAL B 1 42 ? 8.695 5.379 10.266 1 98.19 42 VAL B CA 1
ATOM 1520 C C . VAL B 1 42 ? 9.211 6.738 10.734 1 98.19 42 VAL B C 1
ATOM 1522 O O . VAL B 1 42 ? 8.945 7.16 11.859 1 98.19 42 VAL B O 1
ATOM 1525 N N . CYS B 1 43 ? 9.914 7.398 9.867 1 97.69 43 CYS B N 1
ATOM 1526 C CA . CYS B 1 43 ? 10.523 8.68 10.211 1 97.69 43 CYS B CA 1
ATOM 1527 C C . CYS B 1 43 ? 9.758 9.836 9.586 1 97.69 43 CYS B C 1
ATOM 1529 O O . CYS B 1 43 ? 9.828 10.055 8.375 1 97.69 43 CYS B O 1
ATOM 1531 N N . VAL B 1 44 ? 9.078 10.586 10.398 1 98.62 44 VAL B N 1
ATOM 1532 C CA . VAL B 1 44 ? 8.312 11.75 9.969 1 98.62 44 VAL B CA 1
ATOM 1533 C C . VAL B 1 44 ? 8.969 13.031 10.477 1 98.62 44 VAL B C 1
ATOM 1535 O O . VAL B 1 44 ? 9.297 13.133 11.664 1 98.62 44 VAL B O 1
ATOM 1538 N N . GLN B 1 45 ? 9.172 13.953 9.562 1 98.75 45 GLN B N 1
ATOM 1539 C CA . GLN B 1 45 ? 9.836 15.195 9.938 1 98.75 45 GLN B CA 1
ATOM 1540 C C . GLN B 1 45 ? 8.844 16.203 10.5 1 98.75 45 GLN B C 1
ATOM 1542 O O . GLN B 1 45 ? 9.156 16.938 11.438 1 98.75 45 GLN B O 1
ATOM 1547 N N . ARG B 1 46 ? 7.676 16.266 9.922 1 98.81 46 ARG B N 1
ATOM 1548 C CA . ARG B 1 46 ? 6.613 17.203 10.258 1 98.81 46 ARG B CA 1
ATOM 1549 C C . ARG B 1 46 ? 5.242 16.609 9.938 1 98.81 46 ARG B C 1
ATOM 1551 O O . ARG B 1 46 ? 5.078 15.914 8.938 1 98.81 46 ARG B O 1
ATOM 1558 N N . ILE B 1 47 ? 4.301 16.859 10.805 1 98.94 47 ILE B N 1
ATOM 1559 C CA . ILE B 1 47 ? 2.916 16.5 10.523 1 98.94 47 ILE B CA 1
ATOM 1560 C C . ILE B 1 47 ? 2.102 17.766 10.266 1 98.94 47 ILE B C 1
ATOM 1562 O O . ILE B 1 47 ? 2.182 18.734 11.039 1 98.94 47 ILE B O 1
ATOM 1566 N N . GLU B 1 48 ? 1.436 17.828 9.18 1 98.94 48 GLU B N 1
ATOM 1567 C CA . GLU B 1 48 ? 0.47 18.891 8.922 1 98.94 48 GLU B CA 1
ATOM 1568 C C . GLU B 1 48 ? -0.931 18.328 8.703 1 98.94 48 GLU B C 1
ATOM 1570 O O . GLU B 1 48 ? -1.091 17.266 8.086 1 98.94 48 GLU B O 1
ATOM 1575 N N . HIS B 1 49 ? -1.913 18.984 9.281 1 98.88 49 HIS B N 1
ATOM 1576 C CA . HIS B 1 49 ? -3.279 18.484 9.211 1 98.88 49 HIS B CA 1
ATOM 1577 C C . HIS B 1 49 ? -4.25 19.594 8.789 1 98.88 49 HIS B C 1
ATOM 1579 O O . HIS B 1 49 ? -3.979 20.766 8.992 1 98.88 49 HIS B O 1
ATOM 1585 N N . SER B 1 50 ? -5.32 19.172 8.188 1 98.75 50 SER B N 1
ATOM 1586 C CA . SER B 1 50 ? -6.367 20.125 7.84 1 98.75 50 SER B CA 1
ATOM 1587 C C . SER B 1 50 ? -7 20.734 9.086 1 98.75 50 SER B C 1
ATOM 1589 O O . SER B 1 50 ? -6.664 20.344 10.211 1 98.75 50 SER B O 1
ATOM 1591 N N . SER B 1 51 ? -7.965 21.672 8.906 1 98 51 SER B N 1
ATOM 1592 C CA . SER B 1 51 ? -8.547 22.422 10.016 1 98 51 SER B CA 1
ATOM 1593 C C . SER B 1 51 ? -9.656 21.609 10.695 1 98 51 SER B C 1
ATOM 1595 O O . SER B 1 51 ? -10.141 21.984 11.766 1 98 51 SER B O 1
ATOM 1597 N N . LYS B 1 52 ? -10.062 20.516 10.109 1 98.31 52 LYS B N 1
ATOM 1598 C CA . LYS B 1 52 ? -11.164 19.75 10.68 1 98.31 52 LYS B CA 1
ATOM 1599 C C . LYS B 1 52 ? -10.742 19.078 11.992 1 98.31 52 LYS B C 1
ATOM 1601 O O . LYS B 1 52 ? -9.617 18.578 12.109 1 98.31 52 LYS B O 1
ATOM 1606 N N . THR B 1 53 ? -11.688 18.953 12.906 1 98.69 53 THR B N 1
ATOM 1607 C CA . THR B 1 53 ? -11.453 18.391 14.227 1 98.69 53 THR B CA 1
ATOM 1608 C C . THR B 1 53 ? -10.93 16.969 14.117 1 98.69 53 THR B C 1
ATOM 1610 O O . THR B 1 53 ? -9.961 16.609 14.789 1 98.69 53 THR B O 1
ATOM 1613 N N . ARG B 1 54 ? -11.516 16.156 13.367 1 98.81 54 ARG B N 1
ATOM 1614 C CA . ARG B 1 54 ? -11.125 14.758 13.195 1 98.81 54 ARG B CA 1
ATOM 1615 C C . ARG B 1 54 ? -9.695 14.656 12.68 1 98.81 54 ARG B C 1
ATOM 1617 O O . ARG B 1 54 ? -8.961 13.734 13.055 1 98.81 54 ARG B O 1
ATOM 1624 N N . ALA B 1 55 ? -9.258 15.547 11.797 1 98.88 55 ALA B N 1
ATOM 1625 C CA . ALA B 1 55 ? -7.891 15.555 11.281 1 98.88 55 ALA B CA 1
ATOM 1626 C C . ALA B 1 55 ? -6.898 15.977 12.359 1 98.88 55 ALA B C 1
ATOM 1628 O O . ALA B 1 55 ? -5.828 15.375 12.492 1 98.88 55 ALA B O 1
ATOM 1629 N N . ARG B 1 56 ? -7.27 16.969 13.07 1 98.88 56 ARG B N 1
ATOM 1630 C CA . ARG B 1 56 ? -6.426 17.422 14.172 1 98.88 56 ARG B CA 1
ATOM 1631 C C . ARG B 1 56 ? -6.227 16.312 15.195 1 98.88 56 ARG B C 1
ATOM 1633 O O . ARG B 1 56 ? -5.105 16.078 15.656 1 98.88 56 ARG B O 1
ATOM 1640 N N . GLU B 1 57 ? -7.285 15.672 15.555 1 98.94 57 GLU B N 1
ATOM 1641 C CA . GLU B 1 57 ? -7.215 14.586 16.531 1 98.94 57 GLU B CA 1
ATOM 1642 C C . GLU B 1 57 ? -6.359 13.438 16.016 1 98.94 57 GLU B C 1
ATOM 1644 O O . GLU B 1 57 ? -5.57 12.859 16.766 1 98.94 57 GLU B O 1
ATOM 1649 N N . THR B 1 58 ? -6.535 13.102 14.797 1 98.94 58 THR B N 1
ATOM 1650 C CA . THR B 1 58 ? -5.719 12.062 14.172 1 98.94 58 THR B CA 1
ATOM 1651 C C . THR B 1 58 ? -4.242 12.445 14.211 1 98.94 58 THR B C 1
ATOM 1653 O O . THR B 1 58 ? -3.404 11.656 14.648 1 98.94 58 THR B O 1
ATOM 1656 N N . ALA B 1 59 ? -3.953 13.656 13.805 1 98.94 59 ALA B N 1
ATOM 1657 C CA . ALA B 1 59 ? -2.58 14.156 13.766 1 98.94 59 ALA B CA 1
ATOM 1658 C C . ALA B 1 59 ? -1.959 14.148 15.156 1 98.94 59 ALA B C 1
ATOM 1660 O O . ALA B 1 59 ? -0.781 13.82 15.32 1 98.94 59 ALA B O 1
ATOM 1661 N N . SER B 1 60 ? -2.748 14.547 16.109 1 98.88 60 SER B N 1
ATOM 1662 C CA . SER B 1 60 ? -2.266 14.609 17.484 1 98.88 60 SER B CA 1
ATOM 1663 C C . SER B 1 60 ? -1.817 13.234 17.969 1 98.88 60 SER B C 1
ATOM 1665 O O . SER B 1 60 ? -0.762 13.102 18.594 1 98.88 60 SER B O 1
ATOM 1667 N N . ARG B 1 61 ? -2.6 12.211 17.703 1 98.81 61 ARG B N 1
ATOM 1668 C CA . ARG B 1 61 ? -2.238 10.859 18.109 1 98.81 61 ARG B CA 1
ATOM 1669 C C . ARG B 1 61 ? -0.98 10.383 17.391 1 98.81 61 ARG B C 1
ATOM 1671 O O . ARG B 1 61 ? -0.095 9.789 18.016 1 98.81 61 ARG B O 1
ATOM 1678 N N . LEU B 1 62 ? -0.928 10.641 16.125 1 98.94 62 LEU B N 1
ATOM 1679 C CA . LEU B 1 62 ? 0.264 10.289 15.359 1 98.94 62 LEU B CA 1
ATOM 1680 C C . LEU B 1 62 ? 1.494 11 15.914 1 98.94 62 LEU B C 1
ATOM 1682 O O . LEU B 1 62 ? 2.559 10.398 16.047 1 98.94 62 LEU B O 1
ATOM 1686 N N . ASN B 1 63 ? 1.312 12.234 16.188 1 98.88 63 ASN B N 1
ATOM 1687 C CA . ASN B 1 63 ? 2.396 13.047 16.734 1 98.88 63 ASN B CA 1
ATOM 1688 C C . ASN B 1 63 ? 2.938 12.461 18.031 1 98.88 63 ASN B C 1
ATOM 1690 O O . ASN B 1 63 ? 4.145 12.469 18.266 1 98.88 63 ASN B O 1
ATOM 1694 N N . GLN B 1 64 ? 2.094 11.961 18.875 1 98.62 64 GLN B N 1
ATOM 1695 C CA . GLN B 1 64 ? 2.467 11.414 20.172 1 98.62 64 GLN B CA 1
ATOM 1696 C C . GLN B 1 64 ? 3.363 10.188 20.016 1 98.62 64 GLN B C 1
ATOM 1698 O O . GLN B 1 64 ? 4.227 9.93 20.859 1 98.62 64 GLN B O 1
ATOM 1703 N N . TRP B 1 65 ? 3.203 9.477 19.016 1 98.75 65 TRP B N 1
ATOM 1704 C CA . TRP B 1 65 ? 3.939 8.227 18.828 1 98.75 65 TRP B CA 1
ATOM 1705 C C . TRP B 1 65 ? 5.168 8.438 17.953 1 98.75 65 TRP B C 1
ATOM 1707 O O . TRP B 1 65 ? 6.199 7.797 18.156 1 98.75 65 TRP B O 1
ATOM 1717 N N . LEU B 1 66 ? 5.055 9.336 16.969 1 98.62 66 LEU B N 1
ATOM 1718 C CA . LEU B 1 66 ? 6.098 9.43 15.945 1 98.62 66 LEU B CA 1
ATOM 1719 C C . LEU B 1 66 ? 7.109 10.508 16.312 1 98.62 66 LEU B C 1
ATOM 1721 O O . LEU B 1 66 ? 8.219 10.539 15.758 1 98.62 66 LEU B O 1
ATOM 1725 N N . HIS B 1 67 ? 6.734 11.477 17.141 1 98.56 67 HIS B N 1
ATOM 1726 C CA . HIS B 1 67 ? 7.605 12.531 17.656 1 98.56 67 HIS B CA 1
ATOM 1727 C C . HIS B 1 67 ? 8.375 13.203 16.531 1 98.56 67 HIS B C 1
ATOM 1729 O O . HIS B 1 67 ? 9.609 13.281 16.562 1 98.56 67 HIS B O 1
ATOM 1735 N N . PRO B 1 68 ? 7.68 13.789 15.578 1 98.75 68 PRO B N 1
ATOM 1736 C CA . PRO B 1 68 ? 8.398 14.508 14.523 1 98.75 68 PRO B CA 1
ATOM 1737 C C . PRO B 1 68 ? 9.195 15.695 15.055 1 98.75 68 PRO B C 1
ATOM 1739 O O . PRO B 1 68 ? 8.672 16.516 15.82 1 98.75 68 PRO B O 1
ATOM 1742 N N . PRO B 1 69 ? 10.398 15.844 14.633 1 98.69 69 PRO B N 1
ATOM 1743 C CA . PRO B 1 69 ? 11.258 16.906 15.172 1 98.69 69 PRO B CA 1
ATOM 1744 C C . PRO B 1 69 ? 10.703 18.297 14.922 1 98.69 69 PRO B C 1
ATOM 1746 O O . PRO B 1 69 ? 10.938 19.219 15.711 1 98.69 69 PRO B O 1
ATOM 1749 N N . GLU B 1 70 ? 9.969 18.516 13.82 1 98.62 70 GLU B N 1
ATOM 1750 C CA . GLU B 1 70 ? 9.453 19.844 13.5 1 98.62 70 GLU B CA 1
ATOM 1751 C C . GLU B 1 70 ? 8.016 20 13.969 1 98.62 70 GLU B C 1
ATOM 1753 O O . GLU B 1 70 ? 7.352 20.984 13.633 1 98.62 70 GLU B O 1
ATOM 1758 N N . GLY B 1 71 ? 7.441 18.969 14.664 1 98.56 71 GLY B N 1
ATOM 1759 C CA . GLY B 1 71 ? 6.148 19.047 15.32 1 98.56 71 GLY B CA 1
ATOM 1760 C C . GLY B 1 71 ? 4.98 18.938 14.352 1 98.56 71 GLY B C 1
ATOM 1761 O O . GLY B 1 71 ? 5.102 18.312 13.297 1 98.56 71 GLY B O 1
ATOM 1762 N N . MET B 1 72 ? 3.867 19.344 14.812 1 98.75 72 MET B N 1
ATOM 1763 C CA . MET B 1 72 ? 2.621 19.297 14.055 1 98.75 72 MET B CA 1
ATOM 1764 C C . MET B 1 72 ? 2.008 20.672 13.906 1 98.75 72 MET B C 1
ATOM 1766 O O . MET B 1 72 ? 2.129 21.516 14.805 1 98.75 72 MET B O 1
ATOM 1770 N N . ALA B 1 73 ? 1.362 20.922 12.797 1 98.81 73 ALA B N 1
ATOM 1771 C CA . ALA B 1 73 ? 0.72 22.219 12.578 1 98.81 73 ALA B CA 1
ATOM 1772 C C . ALA B 1 73 ? -0.531 22.062 11.719 1 98.81 73 ALA B C 1
ATOM 1774 O O . ALA B 1 73 ? -0.634 21.125 10.922 1 98.81 73 ALA B O 1
ATOM 1775 N N . GLN B 1 74 ? -1.402 23.016 11.875 1 98.75 74 GLN B N 1
ATOM 1776 C CA . GLN B 1 74 ? -2.564 23.094 11 1 98.75 74 GLN B CA 1
ATOM 1777 C C . GLN B 1 74 ? -2.207 23.75 9.672 1 98.75 74 GLN B C 1
ATOM 1779 O O . GLN B 1 74 ? -1.457 24.734 9.633 1 98.75 74 GLN B O 1
ATOM 1784 N N . ARG B 1 75 ? -2.738 23.188 8.68 1 97.94 75 ARG B N 1
ATOM 1785 C CA . ARG B 1 75 ? -2.586 23.734 7.336 1 97.94 75 ARG B CA 1
ATOM 1786 C C . ARG B 1 75 ? -3.943 24.047 6.711 1 97.94 75 ARG B C 1
ATOM 1788 O O . ARG B 1 75 ? -4.852 23.219 6.758 1 97.94 75 ARG B O 1
ATOM 1795 N N . GLY B 1 76 ? -4.129 25.203 6.027 1 97 76 GLY B N 1
ATOM 1796 C CA . GLY B 1 76 ? -5.438 25.641 5.586 1 97 76 GLY B CA 1
ATOM 1797 C C . GLY B 1 76 ? -5.73 25.312 4.137 1 97 76 GLY B C 1
ATOM 1798 O O . GLY B 1 76 ? -6.871 25.422 3.684 1 97 76 GLY B O 1
ATOM 1799 N N . ASP B 1 77 ? -4.824 24.828 3.355 1 97.69 77 ASP B N 1
ATOM 1800 C CA . ASP B 1 77 ? -5.023 24.656 1.92 1 97.69 77 ASP B CA 1
ATOM 1801 C C . ASP B 1 77 ? -5.109 23.188 1.551 1 97.69 77 ASP B C 1
ATOM 1803 O O . ASP B 1 77 ? -4.762 22.797 0.434 1 97.69 77 ASP B O 1
ATOM 1807 N N . ILE B 1 78 ? -5.574 22.328 2.527 1 98.56 78 ILE B N 1
ATOM 1808 C CA . ILE B 1 78 ? -5.695 20.906 2.209 1 98.56 78 ILE B CA 1
ATOM 1809 C C . ILE B 1 78 ? -7.102 20.422 2.547 1 98.56 78 ILE B C 1
ATOM 1811 O O . ILE B 1 78 ? -7.277 19.297 3.008 1 98.56 78 ILE B O 1
ATOM 1815 N N . GLY B 1 79 ? -8.055 21.281 2.369 1 98 79 GLY B N 1
ATOM 1816 C CA . GLY B 1 79 ? -9.445 20.875 2.455 1 98 79 GLY B CA 1
ATOM 1817 C C . GLY B 1 79 ? -9.844 19.891 1.368 1 98 79 GLY B C 1
ATOM 1818 O O . GLY B 1 79 ? -9.117 19.719 0.386 1 98 79 GLY B O 1
ATOM 1819 N N . PRO B 1 80 ? -11.055 19.312 1.549 1 97.69 80 PRO B N 1
ATOM 1820 C CA . PRO B 1 80 ? -11.469 18.234 0.647 1 97.69 80 PRO B CA 1
ATOM 1821 C C . PRO B 1 80 ? -11.445 18.656 -0.821 1 97.69 80 PRO B C 1
ATOM 1823 O O . PRO B 1 80 ? -11.094 17.859 -1.69 1 97.69 80 PRO B O 1
ATOM 1826 N N . LEU B 1 81 ? -11.719 19.938 -1.137 1 97.56 81 LEU B N 1
ATOM 1827 C CA . LEU B 1 81 ? -11.898 20.359 -2.521 1 97.56 81 LEU B CA 1
ATOM 1828 C C . LEU B 1 81 ? -10.812 21.344 -2.941 1 97.56 81 LEU B C 1
ATOM 1830 O O . LEU B 1 81 ? -10.922 21.969 -3.994 1 97.56 81 LEU B O 1
ATOM 1834 N N . ASP B 1 82 ? -9.836 21.484 -2.125 1 98.31 82 ASP B N 1
ATOM 1835 C CA . ASP B 1 82 ? -8.758 22.422 -2.441 1 98.31 82 ASP B CA 1
ATOM 1836 C C . ASP B 1 82 ? -7.934 21.922 -3.629 1 98.31 82 ASP B C 1
ATOM 1838 O O . ASP B 1 82 ? -7.93 20.719 -3.932 1 98.31 82 ASP B O 1
ATOM 1842 N N . ASP B 1 83 ? -7.316 22.906 -4.297 1 98.38 83 ASP B N 1
ATOM 1843 C CA . ASP B 1 83 ? -6.422 22.578 -5.402 1 98.38 83 ASP B CA 1
ATOM 1844 C C . ASP B 1 83 ? -5.16 21.875 -4.902 1 98.38 83 ASP B C 1
ATOM 1846 O O . ASP B 1 83 ? -4.535 22.328 -3.941 1 98.38 83 ASP B O 1
ATOM 1850 N N . VAL B 1 84 ? -4.789 20.812 -5.605 1 98.75 84 VAL B N 1
ATOM 1851 C CA . VAL B 1 84 ? -3.678 20 -5.125 1 98.75 84 VAL B CA 1
ATOM 1852 C C . VAL B 1 84 ? -2.371 20.5 -5.738 1 98.75 84 VAL B C 1
ATOM 1854 O O . VAL B 1 84 ? -1.286 20.188 -5.246 1 98.75 84 VAL B O 1
ATOM 1857 N N . ALA B 1 85 ? -2.426 21.266 -6.785 1 98.31 85 ALA B N 1
ATOM 1858 C CA . ALA B 1 85 ? -1.263 21.609 -7.602 1 98.31 85 ALA B CA 1
ATOM 1859 C C . ALA B 1 85 ? -0.225 22.375 -6.785 1 98.31 85 ALA B C 1
ATOM 1861 O O . ALA B 1 85 ? 0.966 22.062 -6.828 1 98.31 85 ALA B O 1
ATOM 1862 N N . PRO B 1 86 ? -0.633 23.406 -6.031 1 97.88 86 PRO B N 1
ATOM 1863 C CA . PRO B 1 86 ? 0.376 24.141 -5.262 1 97.88 86 PRO B CA 1
ATOM 1864 C C . PRO B 1 86 ? 1.121 23.25 -4.27 1 97.88 86 PRO B C 1
ATOM 1866 O O . PRO B 1 86 ? 2.348 23.328 -4.164 1 97.88 86 PRO B O 1
ATOM 1869 N N . LEU B 1 87 ? 0.4 22.453 -3.537 1 98.31 87 LEU B N 1
ATOM 1870 C CA . LEU B 1 87 ? 1.021 21.562 -2.562 1 98.31 87 LEU B CA 1
ATOM 1871 C C . LEU B 1 87 ? 1.92 20.547 -3.252 1 98.31 87 LEU B C 1
ATOM 1873 O O . LEU B 1 87 ? 2.979 20.188 -2.729 1 98.31 87 LEU B O 1
ATOM 1877 N N . ALA B 1 88 ? 1.483 20.016 -4.359 1 98.12 88 ALA B N 1
ATOM 1878 C CA . ALA B 1 88 ? 2.266 19.031 -5.117 1 98.12 88 ALA B CA 1
ATOM 1879 C C . ALA B 1 88 ? 3.656 19.578 -5.438 1 98.12 88 ALA B C 1
ATOM 1881 O O . ALA B 1 88 ? 4.633 18.828 -5.469 1 98.12 88 ALA B O 1
ATOM 1882 N N . GLN B 1 89 ? 3.713 20.828 -5.711 1 96.25 89 GLN B N 1
ATOM 1883 C CA . GLN B 1 89 ? 5 21.469 -5.98 1 96.25 89 GLN B CA 1
ATOM 1884 C C . GLN B 1 89 ? 5.812 21.625 -4.699 1 96.25 89 GLN B C 1
ATOM 1886 O O . GLN B 1 89 ? 7.02 21.359 -4.688 1 96.25 89 GLN B O 1
ATOM 1891 N N . GLU B 1 90 ? 5.195 21.938 -3.684 1 97.62 90 GLU B N 1
ATOM 1892 C CA . GLU B 1 90 ? 5.832 22.25 -2.406 1 97.62 90 GLU B CA 1
ATOM 1893 C C . GLU B 1 90 ? 6.469 21 -1.794 1 97.62 90 GLU B C 1
ATOM 1895 O O . GLU B 1 90 ? 7.57 21.062 -1.245 1 97.62 90 GLU B O 1
ATOM 1900 N N . VAL B 1 91 ? 5.875 19.844 -1.891 1 97.38 91 VAL B N 1
ATOM 1901 C CA . VAL B 1 91 ? 6.27 18.656 -1.147 1 97.38 91 VAL B CA 1
ATOM 1902 C C . VAL B 1 91 ? 7.57 18.094 -1.719 1 97.38 91 VAL B C 1
ATOM 1904 O O . VAL B 1 91 ? 8.242 17.281 -1.077 1 97.38 91 VAL B O 1
ATOM 1907 N N . ARG B 1 92 ? 7.91 18.516 -2.852 1 95.12 92 ARG B N 1
ATOM 1908 C CA . ARG B 1 92 ? 9.148 18.047 -3.471 1 95.12 92 ARG B CA 1
ATOM 1909 C C . ARG B 1 92 ? 10.367 18.562 -2.705 1 95.12 92 ARG B C 1
ATOM 1911 O O . ARG B 1 92 ? 11.461 18 -2.832 1 95.12 92 ARG B O 1
ATOM 1918 N N . SER B 1 93 ? 10.195 19.625 -1.954 1 95.44 93 SER B N 1
ATOM 1919 C CA . SER B 1 93 ? 11.289 20.203 -1.177 1 95.44 93 SER B CA 1
ATOM 1920 C C . SER B 1 93 ? 11.07 20 0.319 1 95.44 93 SER B C 1
ATOM 1922 O O . SER B 1 93 ? 11.727 20.641 1.14 1 95.44 93 SER B O 1
ATOM 1924 N N . ARG B 1 94 ? 10.148 19.172 0.744 1 96.12 94 ARG B N 1
ATOM 1925 C CA . ARG B 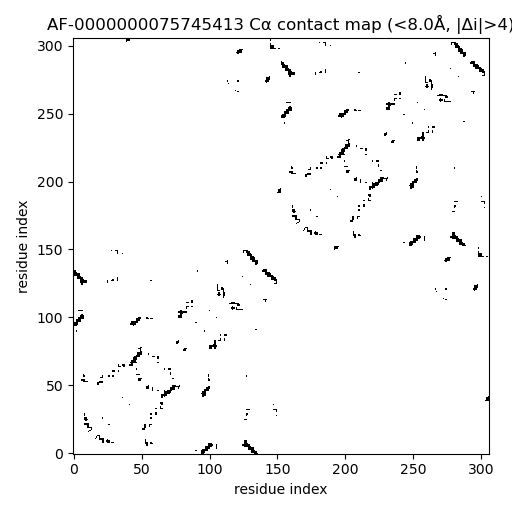1 94 ? 9.797 18.906 2.137 1 96.12 94 ARG B CA 1
ATOM 1926 C C . ARG B 1 94 ? 9.852 17.422 2.445 1 96.12 94 ARG B C 1
ATOM 1928 O O . ARG B 1 94 ? 8.812 16.766 2.539 1 96.12 94 ARG B O 1
ATOM 1935 N N . PRO B 1 95 ? 11.062 16.969 2.705 1 95.31 95 PRO B N 1
ATOM 1936 C CA . PRO B 1 95 ? 11.227 15.523 2.908 1 95.31 95 PRO B CA 1
ATOM 1937 C C . PRO B 1 95 ? 10.523 15.023 4.168 1 95.31 95 PRO B C 1
ATOM 1939 O O . PRO B 1 95 ? 10.531 15.695 5.199 1 95.31 95 PRO B O 1
ATOM 1942 N N . ASN B 1 96 ? 9.852 13.859 4.094 1 98.25 96 ASN B N 1
ATOM 1943 C CA . ASN B 1 96 ? 9.258 13.102 5.191 1 98.25 96 ASN B CA 1
ATOM 1944 C C . ASN B 1 96 ? 8.141 13.891 5.871 1 98.25 96 ASN B C 1
ATOM 1946 O O . ASN B 1 96 ? 8.047 13.914 7.098 1 98.25 96 ASN B O 1
ATOM 1950 N N . LEU B 1 97 ? 7.426 14.648 5.047 1 98.81 97 LEU B N 1
ATOM 1951 C CA . LEU B 1 97 ? 6.223 15.336 5.508 1 98.81 97 LEU B CA 1
ATOM 1952 C C . LEU B 1 97 ? 5.043 14.375 5.59 1 98.81 97 LEU B C 1
ATOM 1954 O O . LEU B 1 97 ? 4.84 13.555 4.691 1 98.81 97 LEU B O 1
ATOM 1958 N N . MET B 1 98 ? 4.297 14.43 6.699 1 98.94 98 MET B N 1
ATOM 1959 C CA . MET B 1 98 ? 3.033 13.711 6.824 1 98.94 98 MET B CA 1
ATOM 1960 C C . MET B 1 98 ? 1.85 14.664 6.75 1 98.94 98 MET B C 1
ATOM 1962 O O . MET B 1 98 ? 1.797 15.656 7.484 1 98.94 98 MET B O 1
ATOM 1966 N N . LEU B 1 99 ? 0.967 14.352 5.828 1 98.94 99 LEU B N 1
ATOM 1967 C CA . LEU B 1 99 ? -0.255 15.133 5.668 1 98.94 99 LEU B CA 1
ATOM 1968 C C . LEU B 1 99 ? -1.471 14.336 6.133 1 98.94 99 LEU B C 1
ATOM 1970 O O . LEU B 1 99 ? -1.703 13.219 5.664 1 98.94 99 LEU B O 1
ATOM 1974 N N . VAL B 1 100 ? -2.211 14.883 7.07 1 98.94 100 VAL B N 1
ATOM 1975 C CA . VAL B 1 100 ? -3.459 14.289 7.535 1 98.94 100 VAL B CA 1
ATOM 1976 C C . VAL B 1 100 ? -4.645 15.055 6.957 1 98.94 100 VAL B C 1
ATOM 1978 O O . VAL B 1 100 ? -4.859 16.219 7.293 1 98.94 100 VAL B O 1
ATOM 1981 N N . GLY B 1 101 ? -5.348 14.391 6.09 1 98.75 101 GLY B N 1
ATOM 1982 C CA . GLY B 1 101 ? -6.387 15.117 5.375 1 98.75 101 GLY B CA 1
ATOM 1983 C C . GLY B 1 101 ? -7.602 14.273 5.066 1 98.75 101 GLY B C 1
ATOM 1984 O O . GLY B 1 101 ? -8.016 13.445 5.887 1 98.75 101 GLY B O 1
ATOM 1985 N N . HIS B 1 102 ? -8.18 14.578 3.896 1 98.31 102 HIS B N 1
ATOM 1986 C CA . HIS B 1 102 ? -9.5 14.086 3.537 1 98.31 102 HIS B CA 1
ATOM 1987 C C . HIS B 1 102 ? -9.531 13.594 2.094 1 98.31 102 HIS B C 1
ATOM 1989 O O . HIS B 1 102 ? -8.68 13.969 1.285 1 98.31 102 HIS B O 1
ATOM 1995 N N . LEU B 1 103 ? -10.602 12.781 1.97 1 98.25 103 LEU B N 1
ATOM 1996 C CA . LEU B 1 103 ? -10.977 12.562 0.577 1 98.25 103 LEU B CA 1
ATOM 1997 C C . LEU B 1 103 ? -11.938 13.641 0.091 1 98.25 103 LEU B C 1
ATOM 1999 O O . LEU B 1 103 ? -12.68 14.219 0.885 1 98.25 103 LEU B O 1
ATOM 2003 N N . PRO B 1 104 ? -11.961 14.031 -1.196 1 98.25 104 PRO B N 1
ATOM 2004 C CA . PRO B 1 104 ? -11.156 13.438 -2.27 1 98.25 104 PRO B CA 1
ATOM 2005 C C . PRO B 1 104 ? -9.781 14.086 -2.408 1 98.25 104 PRO B C 1
ATOM 2007 O O . PRO B 1 104 ? -9.031 13.758 -3.328 1 98.25 104 PRO B O 1
ATOM 2010 N N . PHE B 1 105 ? -9.367 15.016 -1.575 1 98.81 105 PHE B N 1
ATOM 2011 C CA . PHE B 1 105 ? -8.117 15.75 -1.711 1 98.81 105 PHE B CA 1
ATOM 2012 C C . PHE B 1 105 ? -6.93 14.789 -1.788 1 98.81 105 PHE B C 1
ATOM 2014 O O . PHE B 1 105 ? -6.078 14.922 -2.668 1 98.81 105 PHE B O 1
ATOM 2021 N N . LEU B 1 106 ? -6.887 13.828 -0.914 1 98.88 106 LEU B N 1
ATOM 2022 C CA . LEU B 1 106 ? -5.77 12.891 -0.839 1 98.88 106 LEU B CA 1
ATOM 2023 C C . LEU B 1 106 ? -5.699 12.031 -2.092 1 98.88 106 LEU B C 1
ATOM 2025 O O . LEU B 1 106 ? -4.609 11.758 -2.604 1 98.88 106 LEU B O 1
ATOM 2029 N N . ASP B 1 107 ? -6.832 11.555 -2.572 1 98.5 107 ASP B N 1
ATOM 2030 C CA . ASP B 1 107 ? -6.887 10.812 -3.828 1 98.5 107 ASP B CA 1
ATOM 2031 C C . ASP B 1 107 ? -6.301 11.633 -4.977 1 98.5 107 ASP B C 1
ATOM 2033 O O . ASP B 1 107 ? -5.438 11.148 -5.711 1 98.5 107 ASP B O 1
ATOM 2037 N N . ARG B 1 108 ? -6.809 12.812 -5.07 1 98.75 108 ARG B N 1
ATOM 2038 C CA . ARG B 1 108 ? -6.406 13.711 -6.152 1 98.75 108 ARG B CA 1
ATOM 2039 C C . ARG B 1 108 ? -4.922 14.039 -6.062 1 98.75 108 ARG B C 1
ATOM 2041 O O . ARG B 1 108 ? -4.23 14.086 -7.082 1 98.75 108 ARG B O 1
ATOM 2048 N N . LEU B 1 109 ? -4.414 14.266 -4.855 1 98.81 109 LEU B N 1
ATOM 2049 C CA . LEU B 1 109 ? -3.002 14.586 -4.68 1 98.81 109 LEU B CA 1
ATOM 2050 C C . LEU B 1 109 ? -2.125 13.414 -5.102 1 98.81 109 LEU B C 1
ATOM 2052 O O . LEU B 1 109 ? -1.128 13.594 -5.805 1 98.81 109 LEU B O 1
ATOM 2056 N N . THR B 1 110 ? -2.477 12.211 -4.656 1 98.88 110 THR B N 1
ATOM 2057 C CA . THR B 1 110 ? -1.736 11.008 -5.016 1 98.88 110 THR B CA 1
ATOM 2058 C C . THR B 1 110 ? -1.641 10.859 -6.531 1 98.88 110 THR B C 1
ATOM 2060 O O . THR B 1 110 ? -0.548 10.695 -7.078 1 98.88 110 THR B O 1
ATOM 2063 N N . THR B 1 111 ? -2.787 10.992 -7.148 1 98.75 111 THR B N 1
ATOM 2064 C CA . THR B 1 111 ? -2.855 10.82 -8.594 1 98.75 111 THR B CA 1
ATOM 2065 C C . THR B 1 111 ? -2.094 11.93 -9.312 1 98.75 111 THR B C 1
ATOM 2067 O O . THR B 1 111 ? -1.383 11.68 -10.289 1 98.75 111 THR B O 1
ATOM 2070 N N . TYR B 1 112 ? -2.225 13.141 -8.836 1 98.69 112 TYR B N 1
ATOM 2071 C CA . TYR B 1 112 ? -1.546 14.281 -9.438 1 98.69 112 TYR B CA 1
ATOM 2072 C C . TYR B 1 112 ? -0.032 14.117 -9.359 1 98.69 112 TYR B C 1
ATOM 2074 O O . TYR B 1 112 ? 0.675 14.375 -10.344 1 98.69 112 TYR B O 1
ATOM 2082 N N . LEU B 1 113 ? 0.436 13.727 -8.242 1 98.5 113 LEU B N 1
ATOM 2083 C CA . LEU B 1 113 ? 1.872 13.547 -8.055 1 98.5 113 LEU B CA 1
ATOM 2084 C C . LEU B 1 113 ? 2.42 12.492 -9.008 1 98.5 113 LEU B C 1
ATOM 2086 O O . LEU B 1 113 ? 3.506 12.656 -9.562 1 98.5 113 LEU B O 1
ATOM 2090 N N . ILE B 1 114 ? 1.646 11.453 -9.219 1 98.38 114 ILE B N 1
ATOM 2091 C CA . ILE B 1 114 ? 2.162 10.289 -9.938 1 98.38 114 ILE B CA 1
ATOM 2092 C C . ILE B 1 114 ? 1.88 10.445 -11.43 1 98.38 114 ILE B C 1
ATOM 2094 O O . ILE B 1 114 ? 2.721 10.102 -12.266 1 98.38 114 ILE B O 1
ATOM 2098 N N . LEU B 1 115 ? 0.725 11.047 -11.773 1 98.06 115 LEU B N 1
ATOM 2099 C CA . LEU B 1 115 ? 0.297 11.016 -13.172 1 98.06 115 LEU B CA 1
ATOM 2100 C C . LEU B 1 115 ? 0.219 12.43 -13.742 1 98.06 115 LEU B C 1
ATOM 2102 O O . LEU B 1 115 ? 0.084 12.609 -14.953 1 98.06 115 LEU B O 1
ATOM 2106 N N . GLY B 1 116 ? 0.245 13.398 -13 1 97.44 116 GLY B N 1
ATOM 2107 C CA . GLY B 1 116 ? 0.102 14.766 -13.477 1 97.44 116 GLY B CA 1
ATOM 2108 C C . GLY B 1 116 ? -1.342 15.164 -13.719 1 97.44 116 GLY B C 1
ATOM 2109 O O . GLY B 1 116 ? -1.61 16.188 -14.336 1 97.44 116 GLY B O 1
ATOM 2110 N N . LYS B 1 117 ? -2.252 14.305 -13.305 1 97.62 117 LYS B N 1
ATOM 2111 C CA . LYS B 1 117 ? -3.686 14.578 -13.383 1 97.62 117 LYS B CA 1
ATOM 2112 C C . LYS B 1 117 ? -4.398 14.117 -12.109 1 97.62 117 LYS B C 1
ATOM 2114 O O . LYS B 1 117 ? -3.795 13.469 -11.258 1 97.62 117 LYS B O 1
ATOM 2119 N N . THR B 1 118 ? -5.645 14.484 -12.008 1 97.56 118 THR B N 1
ATOM 2120 C CA . THR B 1 118 ? -6.309 14.25 -10.734 1 97.56 118 THR B CA 1
ATOM 2121 C C . THR B 1 118 ? -7.227 13.031 -10.812 1 97.56 118 THR B C 1
ATOM 2123 O O . THR B 1 118 ? -7.996 12.766 -9.891 1 97.56 118 THR B O 1
ATOM 2126 N N . ALA B 1 119 ? -7.246 12.328 -11.961 1 95.38 119 ALA B N 1
ATOM 2127 C CA . ALA B 1 119 ? -7.969 11.086 -12.18 1 95.38 119 ALA B CA 1
ATOM 2128 C C . ALA B 1 119 ? -7.168 10.133 -13.062 1 95.38 119 ALA B C 1
ATOM 2130 O O . ALA B 1 119 ? -6.332 10.57 -13.859 1 95.38 119 ALA B O 1
ATOM 2131 N N . PRO B 1 120 ? -7.355 8.812 -12.961 1 96.25 120 PRO B N 1
ATOM 2132 C CA . PRO B 1 120 ? -8.328 8.141 -12.094 1 96.25 120 PRO B CA 1
ATOM 2133 C C . PRO B 1 120 ? -7.801 7.926 -10.672 1 96.25 120 PRO B C 1
ATOM 2135 O O . PRO B 1 120 ? -6.707 8.391 -10.336 1 96.25 120 PRO B O 1
ATOM 2138 N N . THR B 1 121 ? -8.602 7.281 -9.742 1 96.81 121 THR B N 1
ATOM 2139 C CA . THR B 1 121 ? -8.164 6.879 -8.406 1 96.81 121 THR B CA 1
ATOM 2140 C C . THR B 1 121 ? -7.164 5.723 -8.492 1 96.81 121 THR B C 1
ATOM 2142 O O . THR B 1 121 ? -7.453 4.695 -9.109 1 96.81 121 THR B O 1
ATOM 2145 N N . LEU B 1 122 ? -6.031 5.926 -7.922 1 98.38 122 LEU B N 1
ATOM 2146 C CA . LEU B 1 122 ? -4.984 4.906 -7.957 1 98.38 122 LEU B CA 1
ATOM 2147 C C . LEU B 1 122 ? -5.02 4.047 -6.699 1 98.38 122 LEU B C 1
ATOM 2149 O O . LEU B 1 122 ? -4.777 2.84 -6.758 1 98.38 122 LEU B O 1
ATOM 2153 N N . PHE B 1 123 ? -5.273 4.688 -5.594 1 98.44 123 PHE B N 1
ATOM 2154 C CA . PHE B 1 123 ? -5.301 4.051 -4.281 1 98.44 123 PHE B CA 1
ATOM 2155 C C . PHE B 1 123 ? -6.625 4.32 -3.576 1 98.44 123 PHE B C 1
ATOM 2157 O O . PHE B 1 123 ? -7.125 5.445 -3.588 1 98.44 123 PHE B O 1
ATOM 2164 N N . ARG B 1 124 ? -7.16 3.338 -2.941 1 97.38 124 ARG B N 1
ATOM 2165 C CA . ARG B 1 124 ? -8.383 3.498 -2.158 1 97.38 124 ARG B CA 1
ATOM 2166 C C . ARG B 1 124 ? -8.07 3.611 -0.671 1 97.38 124 ARG B C 1
ATOM 2168 O O . ARG B 1 124 ? -7.883 2.6 0.009 1 97.38 124 ARG B O 1
ATOM 2175 N N . PHE B 1 125 ? -8.094 4.754 -0.133 1 98.19 125 PHE B N 1
ATOM 2176 C CA . PHE B 1 125 ? -7.711 5.074 1.237 1 98.19 125 PHE B CA 1
ATOM 2177 C C . PHE B 1 125 ? -8.695 4.473 2.229 1 98.19 125 PHE B C 1
ATOM 2179 O O . PHE B 1 125 ? -9.875 4.289 1.906 1 98.19 125 PHE B O 1
ATOM 2186 N N . GLN B 1 126 ? -8.227 4.129 3.377 1 98.06 126 GLN B N 1
ATOM 2187 C CA . GLN B 1 126 ? -9.008 3.822 4.57 1 98.06 126 GLN B CA 1
ATOM 2188 C C . GLN B 1 126 ? -8.828 4.898 5.637 1 98.06 126 GLN B C 1
ATOM 2190 O O . GLN B 1 126 ? -7.738 5.445 5.797 1 98.06 126 GLN B O 1
ATOM 2195 N N . ASN B 1 127 ? -9.922 5.199 6.375 1 98.69 127 ASN B N 1
ATOM 2196 C CA . ASN B 1 127 ? -9.734 6.027 7.562 1 98.69 127 ASN B CA 1
ATOM 2197 C C . ASN B 1 127 ? -8.586 5.512 8.43 1 98.69 127 ASN B C 1
ATOM 2199 O O . ASN B 1 127 ? -8.469 4.305 8.656 1 98.69 127 ASN B O 1
ATOM 2203 N N . ALA B 1 128 ? -7.664 6.438 8.828 1 98.75 128 ALA B N 1
ATOM 2204 C CA . ALA B 1 128 ? -6.551 6.188 9.742 1 98.75 128 ALA B CA 1
ATOM 2205 C C . ALA B 1 128 ? -5.387 5.52 9.016 1 98.75 128 ALA B C 1
ATOM 2207 O O . ALA B 1 128 ? -4.312 5.34 9.594 1 98.75 128 ALA B O 1
ATOM 2208 N N . GLY B 1 129 ? -5.551 5.16 7.77 1 98.69 129 GLY B N 1
ATOM 2209 C CA . GLY B 1 129 ? -4.484 4.5 7.035 1 98.69 129 GLY B CA 1
ATOM 2210 C C . GLY B 1 129 ? -3.367 5.445 6.629 1 98.69 129 GLY B C 1
ATOM 2211 O O . GLY B 1 129 ? -3.607 6.629 6.387 1 98.69 129 GLY B O 1
ATOM 2212 N N . ILE B 1 130 ? -2.141 4.93 6.527 1 98.88 130 ILE B N 1
ATOM 2213 C CA . ILE B 1 130 ? -0.981 5.68 6.055 1 98.88 130 ILE B CA 1
ATOM 2214 C C . ILE B 1 130 ? -0.558 5.164 4.68 1 98.88 130 ILE B C 1
ATOM 2216 O O . ILE B 1 130 ? -0.389 3.957 4.488 1 98.88 130 ILE B O 1
ATOM 2220 N N . VAL B 1 131 ? -0.448 6.023 3.738 1 98.94 131 VAL B N 1
ATOM 2221 C CA . VAL B 1 131 ? 0.118 5.734 2.424 1 98.94 131 VAL B CA 1
ATOM 2222 C C . VAL B 1 131 ? 1.459 6.449 2.271 1 98.94 131 VAL B C 1
ATOM 2224 O O . VAL B 1 131 ? 1.55 7.664 2.473 1 98.94 131 VAL B O 1
ATOM 2227 N N . CYS B 1 132 ? 2.484 5.746 1.938 1 98.88 132 CYS B N 1
ATOM 2228 C CA . CYS B 1 132 ? 3.807 6.324 1.73 1 98.88 132 CYS B CA 1
ATOM 2229 C C . CYS B 1 132 ? 4.109 6.469 0.244 1 98.88 132 CYS B C 1
ATOM 2231 O O . CYS B 1 132 ? 4.082 5.484 -0.497 1 98.88 132 CYS B O 1
ATOM 2233 N N . LEU B 1 133 ? 4.309 7.641 -0.178 1 98.75 133 LEU B N 1
ATOM 2234 C CA . LEU B 1 133 ? 4.832 7.938 -1.506 1 98.75 133 LEU B CA 1
ATOM 2235 C C . LEU B 1 133 ? 6.32 8.258 -1.441 1 98.75 133 LEU B C 1
ATOM 2237 O O . LEU B 1 133 ? 6.793 8.844 -0.465 1 98.75 133 LEU B O 1
ATOM 2241 N N . ASP B 1 134 ? 7.023 7.879 -2.428 1 97.88 134 ASP B N 1
ATOM 2242 C CA . ASP B 1 134 ? 8.453 8.164 -2.543 1 97.88 134 ASP B CA 1
ATOM 2243 C C . ASP B 1 134 ? 8.773 8.812 -3.885 1 97.88 134 ASP B C 1
ATOM 2245 O O . ASP B 1 134 ? 8.234 8.422 -4.918 1 97.88 134 ASP B O 1
ATOM 2249 N N . LEU B 1 135 ? 9.609 9.781 -3.863 1 96.88 135 LEU B N 1
ATOM 2250 C CA . LEU B 1 135 ? 10.102 10.43 -5.07 1 96.88 135 LEU B CA 1
ATOM 2251 C C . LEU B 1 135 ? 11.438 9.82 -5.504 1 96.88 135 LEU B C 1
ATOM 2253 O O . LEU B 1 135 ? 12.414 9.875 -4.762 1 96.88 135 LEU B O 1
ATOM 2257 N N . ASP B 1 136 ? 11.391 9.234 -6.648 1 93.06 136 ASP B N 1
ATOM 2258 C CA . ASP B 1 136 ? 12.656 8.82 -7.258 1 93.06 136 ASP B CA 1
ATOM 2259 C C . ASP B 1 136 ? 13.445 10.031 -7.754 1 93.06 136 ASP B C 1
ATOM 2261 O O . ASP B 1 136 ? 13.102 10.625 -8.773 1 93.06 136 ASP B O 1
ATOM 2265 N N . GLU B 1 137 ? 14.461 10.312 -7.145 1 90.25 137 GLU B N 1
ATOM 2266 C CA . GLU B 1 137 ? 15.211 11.531 -7.441 1 90.25 137 GLU B CA 1
ATOM 2267 C C . GLU B 1 137 ? 15.898 11.43 -8.805 1 90.25 137 GLU B C 1
ATOM 2269 O O . GL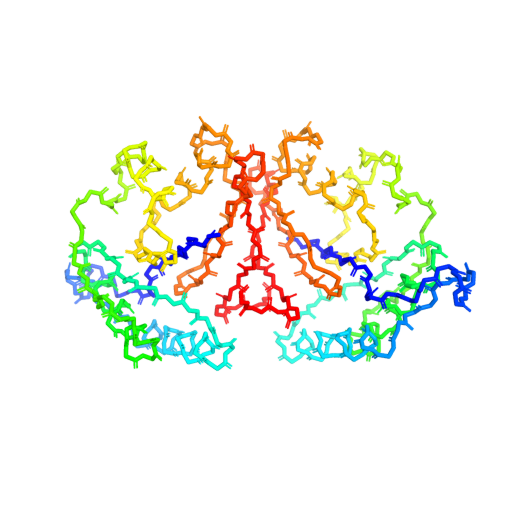U B 1 137 ? 16.188 12.453 -9.43 1 90.25 137 GLU B O 1
ATOM 2274 N N . GLU B 1 138 ? 16.141 10.242 -9.227 1 90.44 138 GLU B N 1
ATOM 2275 C CA . GLU B 1 138 ? 16.828 10.055 -10.5 1 90.44 138 GLU B CA 1
ATOM 2276 C C . GLU B 1 138 ? 15.914 10.375 -11.672 1 90.44 138 GLU B C 1
ATOM 2278 O O . GLU B 1 138 ? 16.328 11.031 -12.633 1 90.44 138 GLU B O 1
ATOM 2283 N N . ASN B 1 139 ? 14.656 10.039 -11.617 1 90.75 139 ASN B N 1
ATOM 2284 C CA . ASN B 1 139 ? 13.766 10.25 -12.758 1 90.75 139 ASN B CA 1
ATOM 2285 C C . ASN B 1 139 ? 12.656 11.25 -12.422 1 90.75 139 ASN B C 1
ATOM 2287 O O . ASN B 1 139 ? 11.859 11.609 -13.289 1 90.75 139 ASN B O 1
ATOM 2291 N N . GLY B 1 140 ? 12.664 11.648 -11.203 1 92.38 140 GLY B N 1
ATOM 2292 C CA . GLY B 1 140 ? 11.719 12.672 -10.773 1 92.38 140 GLY B CA 1
ATOM 2293 C C . GLY B 1 140 ? 10.297 12.156 -10.641 1 92.38 140 GLY B C 1
ATOM 2294 O O . GLY B 1 140 ? 9.344 12.938 -10.664 1 92.38 140 GLY B O 1
ATOM 2295 N N . GLN B 1 141 ? 10.102 10.859 -10.539 1 94.94 141 GLN B N 1
ATOM 2296 C CA . GLN B 1 141 ? 8.766 10.281 -10.539 1 94.94 141 GLN B CA 1
ATOM 2297 C C . GLN B 1 141 ? 8.367 9.82 -9.141 1 94.94 141 GLN B C 1
ATOM 2299 O O . 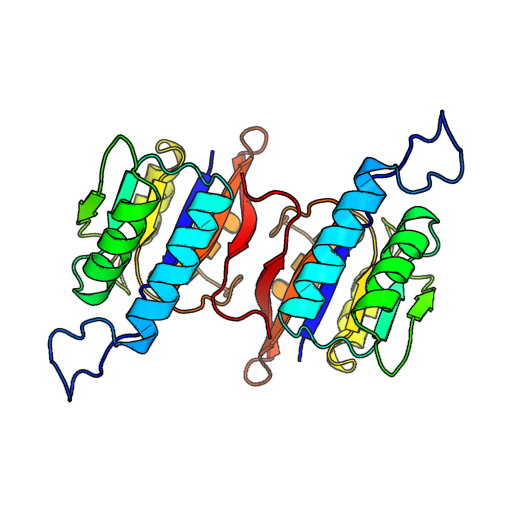GLN B 1 141 ? 9.188 9.266 -8.406 1 94.94 141 GLN B O 1
ATOM 2304 N N . TRP B 1 142 ? 7.133 10.172 -8.797 1 97.88 142 TRP B N 1
ATOM 2305 C CA . TRP B 1 142 ? 6.555 9.664 -7.555 1 97.88 142 TRP B CA 1
ATOM 2306 C C . TRP B 1 142 ? 6 8.258 -7.75 1 97.88 142 TRP B C 1
ATOM 2308 O O . TRP B 1 142 ? 5.586 7.895 -8.852 1 97.88 142 TRP B O 1
ATOM 2318 N N . GLY B 1 143 ? 5.984 7.52 -6.715 1 98.25 143 GLY B N 1
ATOM 2319 C CA . GLY B 1 143 ? 5.309 6.234 -6.648 1 98.25 143 GLY B CA 1
ATOM 2320 C C . GLY B 1 143 ? 4.887 5.852 -5.242 1 98.25 143 GLY B C 1
ATOM 2321 O O . GLY B 1 143 ? 5.398 6.402 -4.266 1 98.25 143 GLY B O 1
ATOM 2322 N N . ILE B 1 144 ? 3.922 4.949 -5.129 1 98.81 144 ILE B N 1
ATOM 2323 C CA . ILE B 1 144 ? 3.562 4.383 -3.832 1 98.81 144 ILE B CA 1
ATOM 2324 C C . ILE B 1 144 ? 4.578 3.316 -3.434 1 98.81 144 ILE B C 1
ATOM 2326 O O . ILE B 1 144 ? 5.035 2.539 -4.277 1 98.81 144 ILE B O 1
ATOM 2330 N N . VAL B 1 145 ? 4.891 3.201 -2.125 1 98.19 145 VAL B N 1
ATOM 2331 C CA . VAL B 1 145 ? 5.945 2.25 -1.799 1 98.19 145 VAL B CA 1
ATOM 2332 C C . VAL B 1 145 ? 5.477 1.318 -0.685 1 98.19 145 VAL B C 1
ATOM 2334 O O . VAL B 1 145 ? 5.895 0.161 -0.616 1 98.19 145 VAL B O 1
ATOM 2337 N N . TRP B 1 146 ? 4.672 1.721 0.25 1 98.62 146 TRP B N 1
ATOM 2338 C CA . TRP B 1 146 ? 4.039 0.871 1.255 1 98.62 146 TRP B CA 1
ATOM 2339 C C . TRP B 1 146 ? 2.844 1.571 1.889 1 98.62 146 TRP B C 1
ATOM 2341 O O . TRP B 1 146 ? 2.672 2.783 1.734 1 98.62 146 TRP B O 1
ATOM 2351 N N . THR B 1 147 ? 2.039 0.823 2.484 1 98.75 147 THR B N 1
ATOM 2352 C CA . THR B 1 147 ? 0.899 1.356 3.221 1 98.75 147 THR B CA 1
ATOM 2353 C C . THR B 1 147 ? 0.746 0.65 4.566 1 98.75 147 THR B C 1
ATOM 2355 O O . THR B 1 147 ? 1.191 -0.488 4.73 1 98.75 147 THR B O 1
ATOM 2358 N N . LEU B 1 148 ? 0.22 1.212 5.523 1 98.44 148 LEU B N 1
ATOM 2359 C CA . LEU B 1 148 ? -0.273 0.657 6.777 1 98.44 148 LEU B CA 1
ATOM 2360 C C . LEU B 1 148 ? -1.765 0.929 6.941 1 98.44 148 LEU B C 1
ATOM 2362 O O . LEU B 1 148 ? -2.186 2.086 7.016 1 98.44 148 LEU B O 1
ATOM 2366 N N . MET B 1 149 ? -2.539 -0.136 6.992 1 98.38 149 MET B N 1
ATOM 2367 C CA . MET B 1 149 ? -3.992 0.004 7.008 1 98.38 149 MET B CA 1
ATOM 2368 C C . MET B 1 149 ? -4.586 -0.642 8.258 1 98.38 149 MET B C 1
ATOM 2370 O O . MET B 1 149 ? -4.102 -1.677 8.711 1 98.38 149 MET B O 1
ATOM 2374 N N . PRO B 1 150 ? -5.621 -0.031 8.781 1 97.31 150 PRO B N 1
ATOM 2375 C CA . PRO B 1 150 ? -6.305 -0.676 9.906 1 97.31 150 PRO B CA 1
ATOM 2376 C C . PRO B 1 150 ? -6.824 -2.07 9.555 1 97.31 150 PRO B C 1
ATOM 2378 O O . PRO B 1 150 ? -6.785 -2.973 10.391 1 97.31 150 PRO B O 1
ATOM 2381 N N . HIS B 1 151 ? -7.262 -2.191 8.344 1 95.19 151 HIS B N 1
ATOM 2382 C CA . HIS B 1 151 ? -7.832 -3.463 7.91 1 95.19 151 HIS B CA 1
ATOM 2383 C C . HIS B 1 151 ? -7.121 -3.994 6.672 1 95.19 151 HIS B C 1
ATOM 2385 O O . HIS B 1 151 ? -6.996 -3.283 5.672 1 95.19 151 HIS B O 1
ATOM 2391 N N . VAL B 1 152 ? -6.656 -5.215 6.895 1 94.19 152 VAL B N 1
ATOM 2392 C CA . VAL B 1 152 ? -6.027 -5.941 5.797 1 94.19 152 VAL B CA 1
ATOM 2393 C C . VAL B 1 152 ? -6.914 -7.105 5.371 1 94.19 152 VAL B C 1
ATOM 2395 O O . VAL B 1 152 ? -6.812 -8.203 5.922 1 94.19 152 VAL B O 1
ATOM 2398 N N . ARG B 1 153 ? -8.219 -6.93 4.832 1 81.88 153 ARG B N 1
ATOM 2399 C CA . ARG B 1 153 ? -9.125 -7.996 4.418 1 81.88 153 ARG B CA 1
ATOM 2400 C C . ARG B 1 153 ? -9.836 -7.633 3.121 1 81.88 153 ARG B C 1
ATOM 2402 O O . ARG B 1 153 ? -9.984 -6.453 2.793 1 81.88 153 ARG B O 1
#

Radius of gyration: 19.51 Å; Cα contacts (8 Å, |Δi|>4): 712; chains: 2; bounding box: 53×50×42 Å

pLDDT: mean 97.83, std 2.07, range [81.88, 98.94]

Solvent-accessible surface area (backbone atoms only — not comparable to full-atom values): 15257 Å² total; per-residue (Å²): 88,38,39,34,43,25,35,27,27,41,50,40,51,58,90,80,37,78,67,24,42,52,27,73,67,18,48,52,42,32,50,52,44,24,50,50,39,37,75,53,54,45,73,44,39,30,39,35,15,22,82,48,50,21,16,42,55,39,44,51,52,35,43,73,51,46,59,25,84,71,39,71,47,77,37,87,69,46,42,46,83,42,70,47,66,68,55,58,60,52,52,76,78,38,64,21,32,31,39,22,30,33,74,58,27,53,44,27,37,54,20,28,58,55,69,72,34,64,65,65,68,54,55,52,85,47,60,32,12,40,39,34,33,35,47,39,79,89,78,69,43,34,27,37,61,48,37,49,57,79,68,60,114,88,38,40,34,42,26,34,27,27,42,50,40,52,57,90,80,37,77,66,25,43,53,27,72,66,18,48,52,41,32,48,52,43,23,48,49,41,37,75,52,54,45,73,44,37,29,39,36,15,21,82,50,50,20,15,42,54,37,46,51,53,36,42,73,51,46,60,26,85,71,38,73,46,77,36,86,70,46,41,45,82,42,70,47,64,68,56,60,60,52,52,76,79,39,63,20,32,30,40,24,31,33,72,57,28,53,43,28,38,54,20,27,60,54,69,72,36,63,66,68,66,56,56,52,84,47,60,34,13,40,39,34,32,36,48,39,80,89,79,68,44,33,27,37,60,48,38,50,58,81,71,58,115

InterPro domains:
  IPR004449 Phosphohistidine phosphatase SixA [TIGR00249] (1-150)
  IPR013078 Histidine phosphatase superfamily, clade-1 [cd07067] (2-146)
  IPR029033 Histidine phosphatase superfamily [G3DSA:3.40.50.1240] (1-152)
  IPR029033 Histidine phosphatase superfamily [SSF53254] (3-146)

Sequence (306 aa):
MHLYLVQHGRQLSKEIDSSQPLSEEGLGEVETIAQLAADKGVCVQRIEHSSKTRARETASRLNQWLHPPEGMAQRGDIGPLDDVAPLAQEVRSRPNLMLVGHLPFLDRLTTYLILGKTAPTLFRFQNAGIVCLDLDEENGQWGIVWTLMPHVRMHLYLVQHGRQLSKEIDSSQPLSEEGLGEVETIAQLAADKGVCVQRIEHSSKTRARETASRLNQWLHPPEGMAQRGDIGPLDDVAPLAQEVRSRPNLMLVGHLPFLDRLTTYLILGKTAPTLFRFQNAGIVCLDLDEENGQWGIVWTLMPHVR

Secondary structure (DSSP, 8-state):
-EEEEEEPPPB--TTT-TT-PBPHHHHHHHHHHHHHHHHTT---SEEEE-SSHHHHHHHHHHHHHH--TT-EEE-SS-STTS-SHHHHHHGGGSTTEEEEE-TTHHHHHHHHHHHSSS-S--B---TT-EEEEEEETTTTEEEEEEEE-S---/-EEEEEEPPPB--TTT-TT-PBPHHHHHHHHHHHHHHHHTT---SEEEE-SSHHHHHHHHHHHHHH--TT-EEE-SS-STTS-SHHHHHHGGGSTTEEEEE-TTHHHHHHHHHHHSSS-S--B---TT-EEEEEEETTTTEEEEEEEE-S---

Nearest PDB structures (foldseek):
  3f2i-assembly1_A  TM=8.625E-01  e=1.573E-13  Nostoc sp. PCC 7120 = FACHB-418
  3f2i-assembly3_E  TM=8.759E-01  e=2.815E-13  Nostoc sp. PCC 7120 = FACHB-418
  2rfl-assembly7_G  TM=7.972E-01  e=1.703E-10  Agrobacterium fabrum str. C58
  2rfl-assembly2_B  TM=7.136E-01  e=6.628E-10  Agrobacterium fabrum str. C58
  4odi-assembly1_C  TM=7.233E-01  e=3.302E-07  Toxoplasma gondii ME49

Organism: Desulfohalobium retbaense (strain ATCC 49708 / DSM 5692 / JCM 16813 / HR100) (NCBI:txid485915)

Foldseek 3Di:
DKEKEAEFFQFDDCVVPVLTAHDPVRLVLLLVLLQVCLVVPQAAQEEEEEPRRRLVSSSVSNCVRRVHVVYYYYDHQQAAPHDLVVVLVVVVVPPRYYYYYHPPSRQQNQCCQAPVGRDDRDDDHDHSKMWMWDADPVVRHIDTDDIDGSDDD/DKEKEAEFFQFDDCVVPVLTAHDPVRLVLLLVLLQVCLVVPQAAQEEEEEPRRRRVSSSVSNCVRRVHVVYYYYDHQQAQPHDLVVVLVVVVVPPRYYYYYHPPSRQQNQCCQAPVGRDDRDDDHDHSKMWMWDADPVVRHIDTDDIDGSDDD